Protein AF-A0AA38GMP1-F1 (afdb_monomer_lite)

Organism: Taxus chinensis (NCBI:txid29808)

Secondary structure (DSSP, 8-state):
--HHHHHHHHHHHHHHHHHHHHHHHHHHHHHS-SHHHHHHHHHHHHHHHHHHHHHHHHH-----HHHHHHHHHHHHHHHIIIIIGGGS-HHHHHHHHHHHHHHHHHHHHHHHS-------------------------------------SS--PPPTTHHHHHHHHHHHHHHHHHHHHHHHHHHHHHHHHTT-TT-TTS-HHHHHHHHHHHHHHHHHHHHHHHHHHHHHHHHHTT--HHHHHTGGG-GGGS-------

Foldseek 3Di:
DDLLVVLLVLLLVLLVVLLVVLLVLLLVPVVDPPVSVVVSVVVSVVSSVCSQVVCCVPVVHHHDPLSSLLSLLVLLVVLCVPPLVVQDDPVLVVLLVVLSVLLNVLSVCVSPDDLDDPPPPPPPPDDDDDDDDDDDDDDPPVPDDDDDDDDDDDDDPPNVVNLVSVLVSLVSLLVNLVSSLVSLVSVVVVVVVVVPPPDPCSSSVSSSVSSNVVSVVCNVVSVVVSVVVVVCVVVVHDPVCVVVVVVPCVSDDPPPPDD

InterPro domains:
  IPR001594 Palmitoyltransferase, DHHC domain [PF01529] (159-245)

Radius of gyration: 25.17 Å; chains: 1; bounding box: 65×48×82 Å

pLDDT: mean 71.39, std 20.08, range [26.39, 95.56]

Structure (mmCIF, N/CA/C/O backbone):
data_AF-A0AA38GMP1-F1
#
_entry.id   AF-A0AA38GMP1-F1
#
loop_
_atom_site.group_PDB
_atom_site.id
_atom_site.type_symbol
_atom_site.label_atom_id
_atom_site.label_alt_id
_atom_site.label_comp_id
_atom_site.label_asym_id
_atom_site.label_entity_id
_atom_site.label_seq_id
_atom_site.pdbx_PDB_ins_code
_atom_site.Cartn_x
_atom_site.Cartn_y
_atom_site.Cartn_z
_atom_site.occupancy
_atom_site.B_iso_or_equiv
_atom_site.auth_seq_id
_atom_site.auth_comp_id
_atom_site.auth_asym_id
_atom_site.auth_atom_id
_atom_site.pdbx_PDB_model_num
ATOM 1 N N . MET A 1 1 ? -26.199 14.436 -3.143 1.00 56.06 1 MET A N 1
ATOM 2 C CA . MET A 1 1 ? -25.128 13.439 -2.897 1.00 56.06 1 MET A CA 1
ATOM 3 C C . MET A 1 1 ? -25.022 13.208 -1.393 1.00 56.06 1 MET A C 1
ATOM 5 O O . MET A 1 1 ? -25.033 14.194 -0.665 1.00 56.06 1 MET A O 1
ATOM 9 N N . SER A 1 2 ? -25.005 11.963 -0.897 1.00 79.38 2 SER A N 1
ATOM 10 C CA . SER A 1 2 ? -24.927 11.728 0.559 1.00 79.38 2 SER A CA 1
ATOM 11 C C . SER A 1 2 ? -23.558 12.160 1.107 1.00 79.38 2 SER A C 1
ATOM 13 O O . SER A 1 2 ? -22.550 12.075 0.401 1.00 79.38 2 SER A O 1
ATOM 15 N N . LYS A 1 3 ? -23.497 12.606 2.371 1.00 74.75 3 LYS A N 1
ATOM 16 C CA . LYS A 1 3 ? -22.232 13.002 3.023 1.00 74.75 3 LYS A CA 1
ATOM 17 C C . LYS A 1 3 ? -21.183 11.874 2.995 1.00 74.75 3 LYS A C 1
ATOM 19 O O . LYS A 1 3 ? -19.995 12.158 2.868 1.00 74.75 3 LYS A O 1
ATOM 24 N N . LYS A 1 4 ? -21.623 10.604 3.023 1.00 74.94 4 LYS A N 1
ATOM 25 C CA . LYS A 1 4 ? -20.762 9.413 2.901 1.00 74.94 4 LYS A CA 1
ATOM 26 C C .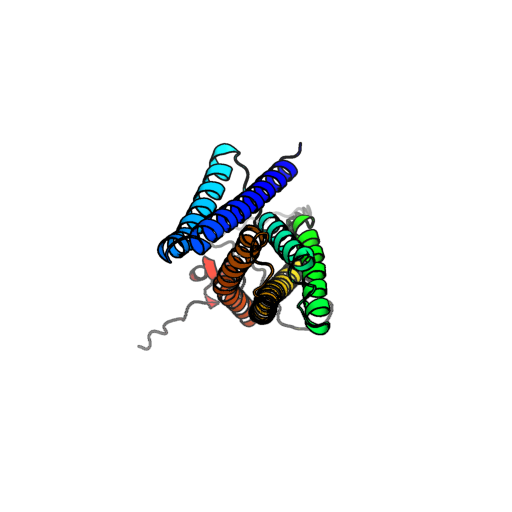 LYS A 1 4 ? -20.084 9.339 1.527 1.00 74.94 4 LYS A C 1
ATOM 28 O O . LYS A 1 4 ? -18.867 9.207 1.465 1.00 74.94 4 LYS A O 1
ATOM 33 N N . TRP A 1 5 ? -20.837 9.512 0.437 1.00 78.56 5 TRP A N 1
ATOM 34 C CA . TRP A 1 5 ? -20.277 9.528 -0.924 1.00 78.56 5 TRP A CA 1
ATOM 35 C C . TRP A 1 5 ? -19.277 10.667 -1.127 1.00 78.56 5 TRP A C 1
ATOM 37 O O . TRP A 1 5 ? -18.226 10.467 -1.726 1.00 78.56 5 TRP A O 1
ATOM 47 N N . MET A 1 6 ? -19.561 11.844 -0.566 1.00 79.00 6 MET A N 1
ATOM 48 C CA . MET A 1 6 ? -18.643 12.982 -0.637 1.00 79.00 6 MET A CA 1
ATOM 49 C C . MET A 1 6 ? -17.323 12.718 0.093 1.00 79.00 6 MET A C 1
ATOM 51 O O . MET A 1 6 ? -16.268 13.033 -0.451 1.00 79.00 6 MET A O 1
ATOM 55 N N . SER A 1 7 ? -17.368 12.082 1.270 1.00 78.38 7 SER A N 1
ATOM 56 C CA . SER A 1 7 ? -16.161 11.652 1.993 1.00 78.38 7 SER A CA 1
ATOM 57 C C . SER A 1 7 ? -15.324 10.664 1.178 1.00 78.38 7 SER A C 1
ATOM 59 O O . SER A 1 7 ? -14.111 10.840 1.043 1.00 78.38 7 SER A O 1
ATOM 61 N N . ILE A 1 8 ? -15.973 9.648 0.598 1.00 81.75 8 ILE A N 1
ATOM 62 C CA . ILE A 1 8 ? -15.300 8.602 -0.181 1.00 81.75 8 ILE A CA 1
ATOM 63 C C . ILE A 1 8 ? -14.612 9.211 -1.404 1.00 81.75 8 ILE A C 1
ATOM 65 O O . ILE A 1 8 ? -13.416 9.000 -1.585 1.00 81.75 8 ILE A O 1
ATOM 69 N N . CYS A 1 9 ? -15.324 10.014 -2.200 1.00 84.00 9 CYS A N 1
ATOM 70 C CA . CYS A 1 9 ? -14.755 10.642 -3.393 1.00 84.00 9 CYS A CA 1
ATOM 71 C C . CYS A 1 9 ? -13.600 11.588 -3.051 1.00 84.00 9 CYS A C 1
ATOM 73 O O . CYS A 1 9 ? -12.563 11.550 -3.709 1.00 84.00 9 CYS A O 1
ATOM 75 N N . LEU A 1 10 ? -13.751 12.407 -2.005 1.00 82.50 10 LEU A N 1
ATOM 76 C CA . LEU A 1 10 ? -12.701 13.331 -1.575 1.00 82.50 10 LEU A CA 1
ATOM 77 C C . LEU A 1 10 ? -11.449 12.577 -1.115 1.00 82.50 10 LEU A C 1
ATOM 79 O O . LEU A 1 10 ? -10.333 12.945 -1.477 1.00 82.50 10 LEU A O 1
ATOM 83 N N . THR A 1 11 ? -11.638 11.494 -0.359 1.00 82.31 11 THR A N 1
ATOM 84 C CA . THR A 1 11 ? -10.527 10.670 0.124 1.00 82.31 11 THR A CA 1
ATOM 85 C C . THR A 1 11 ? -9.845 9.932 -1.031 1.00 82.31 11 THR A C 1
ATOM 87 O O . THR A 1 11 ? -8.619 9.919 -1.106 1.00 82.31 11 THR A O 1
ATOM 90 N N . ALA A 1 12 ? -10.607 9.392 -1.982 1.00 85.69 12 ALA A N 1
ATOM 91 C CA . ALA A 1 12 ? -10.053 8.747 -3.170 1.00 85.69 12 ALA A CA 1
ATOM 92 C C . ALA A 1 12 ? -9.242 9.723 -4.037 1.00 85.69 12 ALA A C 1
ATOM 94 O O . ALA A 1 12 ? -8.127 9.406 -4.448 1.00 85.69 12 ALA A O 1
ATOM 95 N N . LEU A 1 13 ? -9.760 10.937 -4.248 1.00 86.19 13 LEU A N 1
ATOM 96 C CA . LEU A 1 13 ? -9.045 11.985 -4.974 1.00 86.19 13 LEU A CA 1
ATOM 97 C C . LEU A 1 13 ? -7.757 12.394 -4.249 1.00 86.19 13 LEU A C 1
ATOM 99 O O . LEU A 1 13 ? -6.733 12.582 -4.898 1.00 86.19 13 LEU A O 1
ATOM 103 N N . SER A 1 14 ? -7.782 12.486 -2.915 1.00 81.94 14 SER A N 1
ATOM 104 C CA . SER A 1 14 ? -6.572 12.769 -2.133 1.00 81.94 14 SER A CA 1
ATOM 105 C C . SER A 1 14 ? -5.524 11.659 -2.238 1.00 81.94 14 SER A C 1
ATOM 107 O O . SER A 1 14 ? -4.343 11.963 -2.369 1.00 81.94 14 SER A O 1
ATOM 109 N N . ALA A 1 15 ? -5.943 10.388 -2.257 1.00 84.81 15 ALA A N 1
ATOM 110 C CA . ALA A 1 15 ? -5.036 9.259 -2.441 1.00 84.81 15 ALA A CA 1
ATOM 111 C C . ALA A 1 15 ? -4.372 9.308 -3.823 1.00 84.81 15 ALA A C 1
ATOM 113 O O . ALA A 1 15 ? -3.153 9.208 -3.926 1.00 84.81 15 ALA A O 1
ATOM 114 N N . LEU A 1 16 ? -5.154 9.552 -4.879 1.00 86.94 16 LEU A N 1
ATOM 115 C CA . LEU A 1 16 ? -4.623 9.727 -6.232 1.00 86.94 16 LEU A CA 1
ATOM 116 C C . LEU A 1 16 ? -3.640 10.899 -6.304 1.00 86.94 16 LEU A C 1
ATOM 118 O O . LEU A 1 16 ? -2.531 10.733 -6.803 1.00 86.94 16 LEU A O 1
ATOM 122 N N . ALA A 1 17 ? -4.018 12.064 -5.773 1.00 82.56 17 ALA A N 1
ATOM 123 C CA . ALA A 1 17 ? -3.159 13.245 -5.762 1.00 82.56 17 ALA A CA 1
ATOM 124 C C . ALA A 1 17 ? -1.834 12.990 -5.025 1.00 82.56 17 ALA A C 1
ATOM 126 O O . ALA A 1 17 ? -0.783 13.442 -5.483 1.00 82.56 17 ALA A O 1
ATOM 127 N N . MET A 1 18 ? -1.870 12.229 -3.926 1.00 83.62 18 MET A N 1
ATOM 128 C CA . MET A 1 18 ? -0.671 11.816 -3.202 1.00 83.62 18 MET A CA 1
ATOM 129 C C . MET A 1 18 ? 0.237 10.963 -4.090 1.00 83.62 18 MET A C 1
ATOM 131 O O . MET A 1 18 ? 1.376 11.355 -4.310 1.00 83.62 18 MET A O 1
ATOM 135 N N . HIS A 1 19 ? -0.267 9.871 -4.672 1.00 85.19 19 HIS A N 1
ATOM 136 C CA . HIS A 1 19 ? 0.529 9.000 -5.552 1.00 85.19 19 HIS A CA 1
ATOM 137 C C . HIS A 1 19 ? 1.100 9.746 -6.766 1.00 85.1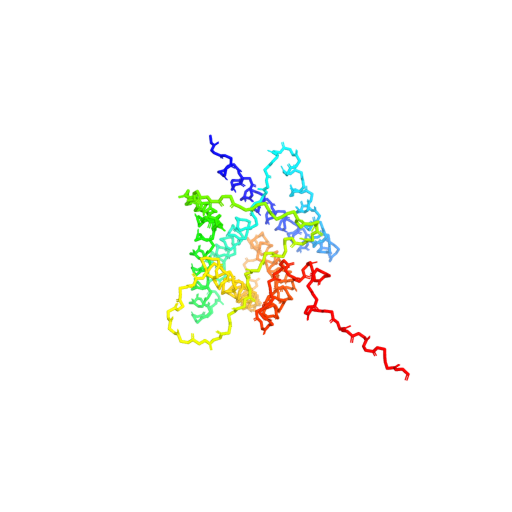9 19 HIS A C 1
ATOM 139 O O . HIS A 1 19 ? 2.260 9.547 -7.114 1.00 85.19 19 HIS A O 1
ATOM 145 N N . PHE A 1 20 ? 0.338 10.669 -7.361 1.00 84.19 20 PHE A N 1
ATOM 146 C CA . PHE A 1 20 ? 0.833 11.541 -8.434 1.00 84.19 20 PHE A CA 1
ATOM 147 C C . PHE A 1 20 ? 1.973 12.456 -7.976 1.00 84.19 20 PHE A C 1
ATOM 149 O O . PHE A 1 20 ? 2.958 12.617 -8.693 1.00 84.19 20 PHE A O 1
ATOM 156 N N . THR A 1 21 ? 1.846 13.058 -6.792 1.00 80.38 21 THR A N 1
ATOM 157 C CA . THR A 1 21 ? 2.877 13.941 -6.224 1.00 80.38 21 THR A CA 1
ATOM 158 C C . THR A 1 21 ? 4.157 13.158 -5.952 1.00 80.38 21 THR A C 1
ATOM 160 O O . THR A 1 21 ? 5.238 13.583 -6.342 1.00 80.38 21 THR A O 1
ATOM 163 N N . PHE A 1 22 ? 4.016 11.983 -5.347 1.00 79.75 22 PHE A N 1
ATOM 164 C CA . PHE A 1 22 ? 5.094 11.040 -5.071 1.00 79.75 22 PHE A CA 1
ATOM 165 C C . PHE A 1 22 ? 5.815 10.624 -6.365 1.00 79.75 22 PHE A C 1
ATOM 167 O O . PHE A 1 22 ? 7.017 10.844 -6.498 1.00 79.75 22 PHE A O 1
ATOM 174 N N . ALA A 1 23 ? 5.082 10.179 -7.391 1.00 82.31 23 ALA A N 1
ATOM 175 C CA . ALA A 1 23 ? 5.666 9.820 -8.684 1.00 82.31 23 ALA A CA 1
ATOM 176 C C . ALA A 1 23 ? 6.370 11.000 -9.382 1.00 82.31 23 ALA A C 1
ATOM 178 O O . ALA A 1 23 ? 7.426 10.822 -9.993 1.00 82.31 23 ALA A O 1
ATOM 179 N N . ALA A 1 24 ? 5.815 12.213 -9.287 1.00 79.62 24 ALA A N 1
ATOM 180 C CA . ALA A 1 24 ? 6.441 13.413 -9.838 1.00 79.62 24 ALA A CA 1
ATOM 181 C C . ALA A 1 24 ? 7.760 13.751 -9.124 1.00 79.62 24 ALA A C 1
ATOM 183 O O . ALA A 1 24 ? 8.744 14.082 -9.787 1.00 79.62 24 ALA A O 1
ATOM 184 N N . ILE A 1 25 ? 7.808 13.630 -7.794 1.00 75.62 25 ILE A N 1
ATOM 185 C CA . ILE A 1 25 ? 9.036 13.848 -7.020 1.00 75.62 25 ILE A CA 1
ATOM 186 C C . ILE A 1 25 ? 10.070 12.758 -7.326 1.00 75.62 25 ILE A C 1
ATOM 188 O O . ILE A 1 25 ? 11.226 13.088 -7.589 1.00 75.62 25 ILE A O 1
ATOM 192 N N . ALA A 1 26 ? 9.665 11.490 -7.404 1.00 77.31 26 ALA A N 1
ATOM 193 C CA . ALA A 1 26 ? 10.562 10.399 -7.781 1.00 77.31 26 ALA A CA 1
ATOM 194 C C . ALA A 1 26 ? 11.137 10.580 -9.193 1.00 77.31 26 ALA A C 1
ATOM 196 O O . ALA A 1 26 ? 12.302 10.275 -9.441 1.00 77.31 26 ALA A O 1
ATOM 197 N N . HIS A 1 27 ? 10.355 11.129 -10.127 1.00 77.19 27 HIS A N 1
ATOM 198 C CA . HIS A 1 27 ? 10.856 11.472 -11.456 1.00 77.19 27 HIS A CA 1
ATOM 199 C C . HIS A 1 27 ? 11.931 12.566 -11.382 1.00 77.19 27 HIS A C 1
ATOM 201 O O . HIS A 1 27 ? 12.978 12.451 -12.022 1.00 77.19 27 HIS A O 1
ATOM 207 N N . LEU A 1 28 ? 11.708 13.603 -10.564 1.00 72.75 28 LEU A N 1
ATOM 208 C CA . LEU A 1 28 ? 12.710 14.641 -10.310 1.00 72.75 28 LEU A CA 1
ATOM 209 C C . LEU A 1 28 ? 13.972 14.060 -9.660 1.00 72.75 28 LEU A C 1
ATOM 211 O O . LEU A 1 28 ? 15.063 14.490 -10.030 1.00 72.75 28 LEU A O 1
ATOM 215 N N . TRP A 1 29 ? 13.840 13.072 -8.769 1.00 73.88 29 TRP A N 1
ATOM 216 C CA . TRP A 1 29 ? 14.962 12.340 -8.174 1.00 73.88 29 TRP A CA 1
ATOM 217 C C . TRP A 1 29 ? 15.744 11.520 -9.197 1.00 73.88 29 TRP A C 1
ATOM 219 O O . TRP A 1 29 ? 16.951 11.660 -9.262 1.00 73.88 29 TRP A O 1
ATOM 229 N N . ILE A 1 30 ? 15.101 10.724 -10.055 1.00 69.62 30 ILE A N 1
ATOM 230 C CA . ILE A 1 30 ? 15.825 9.946 -11.082 1.00 69.62 30 ILE A CA 1
ATOM 231 C C . ILE A 1 30 ? 16.661 10.868 -11.986 1.00 69.62 30 ILE A C 1
ATOM 233 O O . ILE A 1 30 ? 17.733 10.487 -12.450 1.00 69.62 30 ILE A O 1
ATOM 237 N N . SER A 1 31 ? 16.182 12.093 -12.212 1.00 68.38 31 SER A N 1
ATOM 238 C CA . SER A 1 31 ? 16.895 13.102 -12.997 1.00 68.38 31 SER A CA 1
ATOM 239 C C . SER A 1 31 ? 17.926 13.942 -12.221 1.00 68.38 31 SER A C 1
ATOM 241 O O . SER A 1 31 ? 18.746 14.590 -12.864 1.00 68.38 31 SER A O 1
ATOM 243 N N . ASN A 1 32 ? 17.910 13.966 -10.880 1.00 61.91 32 ASN A N 1
ATOM 244 C CA . ASN A 1 32 ? 18.723 14.876 -10.054 1.00 61.91 32 ASN A CA 1
ATOM 245 C C . ASN A 1 32 ? 19.320 14.178 -8.808 1.00 61.91 32 ASN A C 1
ATOM 247 O O . ASN A 1 32 ? 19.142 12.996 -8.576 1.00 61.91 32 ASN A O 1
ATOM 251 N N . SER A 1 33 ? 20.109 14.891 -8.000 1.00 68.06 33 SER A N 1
ATOM 252 C CA . SER A 1 33 ? 20.805 14.341 -6.815 1.00 68.06 33 SER A CA 1
ATOM 253 C C . SER A 1 33 ? 19.871 13.681 -5.766 1.00 68.06 33 SER A C 1
ATOM 255 O O . SER A 1 33 ? 18.656 13.791 -5.839 1.00 68.06 33 SER A O 1
ATOM 257 N N . ILE A 1 34 ? 20.423 13.032 -4.731 1.00 65.81 34 ILE A N 1
ATOM 258 C CA . ILE A 1 34 ? 19.700 12.329 -3.641 1.00 65.81 34 ILE A CA 1
ATOM 259 C C . ILE A 1 34 ? 18.803 13.248 -2.785 1.00 65.81 34 ILE A C 1
ATOM 261 O O . ILE A 1 34 ? 17.825 12.789 -2.200 1.00 65.81 34 ILE A O 1
ATOM 265 N N . PHE A 1 35 ? 19.101 14.547 -2.716 1.00 67.44 35 PHE A N 1
ATOM 266 C CA . PHE A 1 35 ? 18.375 15.519 -1.883 1.00 67.44 35 PHE A CA 1
ATOM 267 C C . PHE A 1 35 ? 16.835 15.528 -2.085 1.00 67.44 35 PHE A C 1
ATOM 269 O O . PHE A 1 35 ? 16.112 15.458 -1.088 1.00 67.44 35 PHE A O 1
ATOM 276 N N . PRO A 1 36 ? 16.291 15.535 -3.319 1.00 66.56 36 PRO A N 1
ATOM 277 C CA . PRO A 1 36 ? 14.854 15.396 -3.571 1.00 66.56 36 PRO A CA 1
ATOM 278 C C . PRO A 1 36 ? 14.203 14.104 -3.050 1.00 66.56 36 PRO A C 1
ATOM 280 O O . PRO A 1 36 ? 13.012 14.148 -2.770 1.00 66.56 36 PRO A O 1
ATOM 283 N N . ALA A 1 37 ? 14.928 12.998 -2.835 1.00 62.88 37 ALA A N 1
ATOM 284 C CA . ALA A 1 37 ? 14.342 11.791 -2.233 1.00 62.88 37 ALA A CA 1
ATOM 285 C C . ALA A 1 37 ? 14.011 11.987 -0.741 1.00 62.88 37 ALA A C 1
ATOM 287 O O . ALA A 1 37 ? 12.974 11.535 -0.260 1.00 62.88 37 ALA A O 1
ATOM 288 N N . LEU A 1 38 ? 14.847 12.725 -0.000 1.00 68.38 38 LEU A N 1
ATOM 289 C CA . LEU A 1 38 ? 14.519 13.118 1.377 1.00 68.38 38 LEU A CA 1
ATOM 290 C C . LEU A 1 38 ? 13.341 14.103 1.401 1.00 68.38 38 LEU A C 1
ATOM 292 O O . LEU A 1 38 ? 12.491 14.033 2.289 1.00 68.38 38 LEU A O 1
ATOM 296 N N . LEU A 1 39 ? 13.259 14.979 0.394 1.00 67.25 39 LEU A N 1
ATOM 297 C CA . LEU A 1 39 ? 12.120 15.876 0.204 1.00 67.25 39 LEU A CA 1
ATOM 298 C C . LEU A 1 39 ? 10.830 15.111 -0.149 1.00 67.25 39 LEU A C 1
ATOM 300 O O . LEU A 1 39 ? 9.760 15.540 0.267 1.00 67.25 39 LEU A O 1
ATOM 304 N N . GLU A 1 40 ? 10.911 13.985 -0.865 1.00 66.88 40 GLU A N 1
ATOM 305 C CA . GLU A 1 40 ? 9.772 13.106 -1.176 1.00 66.88 40 GLU A CA 1
ATOM 306 C C . GLU A 1 40 ? 9.152 12.531 0.093 1.00 66.88 40 GLU A C 1
ATOM 308 O O . GLU A 1 40 ? 7.949 12.658 0.318 1.00 66.88 40 GLU A O 1
ATOM 313 N N . ILE A 1 41 ? 9.991 11.958 0.958 1.00 67.12 41 ILE A N 1
ATOM 314 C CA . ILE A 1 41 ? 9.556 11.309 2.198 1.00 67.12 41 ILE A CA 1
ATOM 315 C C . ILE A 1 41 ? 8.946 12.343 3.147 1.00 67.12 41 ILE A C 1
ATOM 317 O O . ILE A 1 41 ? 7.833 12.169 3.647 1.00 67.12 41 ILE A O 1
ATOM 321 N N . VAL A 1 42 ? 9.659 13.449 3.373 1.00 74.50 42 VAL A N 1
ATOM 322 C CA . VAL A 1 42 ? 9.231 14.497 4.306 1.00 74.50 42 VAL A CA 1
ATOM 323 C C . VAL A 1 42 ? 8.047 15.275 3.732 1.00 74.50 42 VAL A C 1
ATOM 325 O O . VAL A 1 42 ? 7.011 15.412 4.383 1.00 74.50 42 VAL A O 1
ATOM 328 N N . GLY A 1 43 ? 8.164 15.752 2.495 1.00 68.88 43 GLY A N 1
ATOM 329 C CA . GLY A 1 43 ? 7.136 16.536 1.815 1.00 68.88 43 GLY A CA 1
ATOM 330 C C . GLY A 1 43 ? 5.852 15.746 1.600 1.00 68.88 43 GLY A C 1
ATOM 331 O O . GLY A 1 43 ? 4.773 16.263 1.877 1.00 68.88 43 GLY A O 1
ATOM 332 N N . GLY A 1 44 ? 5.947 14.479 1.202 1.00 69.62 44 GLY A N 1
ATOM 333 C CA . GLY A 1 44 ? 4.795 13.602 1.033 1.00 69.62 44 GLY A CA 1
ATOM 334 C C . GLY A 1 44 ? 4.008 13.382 2.326 1.00 69.62 44 GLY A C 1
ATOM 335 O O . GLY A 1 44 ? 2.777 13.462 2.325 1.00 69.62 44 GLY A O 1
ATOM 336 N N . PHE A 1 45 ? 4.707 13.191 3.447 1.00 69.69 45 PHE A N 1
ATOM 337 C CA . PHE A 1 45 ? 4.088 13.069 4.768 1.00 69.69 45 PHE A CA 1
ATOM 338 C C . PHE A 1 45 ? 3.405 14.372 5.213 1.00 69.69 45 PHE A C 1
ATOM 340 O O . PHE A 1 45 ? 2.258 14.354 5.665 1.00 69.69 45 PHE A O 1
ATOM 347 N N . PHE A 1 46 ? 4.062 15.523 5.029 1.00 71.81 46 PHE A N 1
ATOM 348 C CA . PHE A 1 46 ? 3.470 16.823 5.359 1.00 71.81 46 PHE A CA 1
ATOM 349 C C . PHE A 1 46 ? 2.271 17.164 4.472 1.00 71.81 46 PHE A C 1
ATOM 351 O O . PHE A 1 46 ? 1.260 17.637 4.990 1.00 71.81 46 PHE A O 1
ATOM 358 N N . VAL A 1 47 ? 2.336 16.889 3.166 1.00 70.94 47 VAL A N 1
ATOM 359 C CA . VAL A 1 47 ? 1.202 17.068 2.244 1.00 70.94 47 VAL A CA 1
ATOM 360 C C . VAL A 1 47 ? 0.018 16.225 2.703 1.00 70.94 47 VAL A C 1
ATOM 362 O O . VAL A 1 47 ? -1.089 16.749 2.797 1.00 70.94 47 VAL A O 1
ATOM 365 N N . TRP A 1 48 ? 0.244 14.966 3.082 1.00 70.38 48 TRP A N 1
ATOM 366 C CA . TRP A 1 48 ? -0.809 14.094 3.602 1.00 70.38 48 TRP A CA 1
ATOM 367 C C . TRP A 1 48 ? -1.448 14.640 4.891 1.00 70.38 48 TRP A C 1
ATOM 369 O O . TRP A 1 48 ? -2.675 14.750 4.972 1.00 70.38 48 TRP A O 1
ATOM 379 N N . LEU A 1 49 ? -0.640 15.065 5.870 1.00 70.19 49 LEU A N 1
ATOM 380 C CA . LEU A 1 49 ? -1.136 15.647 7.124 1.00 70.19 49 LEU A CA 1
ATOM 381 C C . LEU A 1 49 ? -1.918 16.945 6.896 1.00 70.19 49 LEU A C 1
ATOM 383 O O . LEU A 1 49 ? -3.016 17.120 7.435 1.00 70.19 49 LEU A O 1
ATOM 387 N N . ILE A 1 50 ? -1.368 17.853 6.087 1.00 74.62 50 ILE A N 1
ATOM 388 C CA . ILE A 1 50 ? -1.988 19.145 5.778 1.00 74.62 50 ILE A CA 1
ATOM 389 C C . ILE A 1 50 ? -3.293 18.915 5.025 1.00 74.62 50 ILE A C 1
ATOM 391 O O . ILE A 1 50 ? -4.305 19.521 5.368 1.00 74.62 50 ILE A O 1
ATOM 395 N N . GLN A 1 51 ? -3.308 18.012 4.047 1.00 68.69 51 GLN A N 1
ATOM 396 C CA . GLN A 1 51 ? -4.493 17.727 3.249 1.00 68.69 51 GLN A CA 1
ATOM 397 C C . GLN A 1 51 ? -5.597 17.076 4.084 1.00 68.69 51 GLN A C 1
ATOM 399 O O . GLN A 1 51 ? -6.743 17.520 4.009 1.00 68.69 51 GLN A O 1
ATOM 404 N N . GLY A 1 52 ? -5.270 16.121 4.960 1.00 67.38 52 GLY A N 1
ATOM 405 C CA . GLY A 1 52 ? -6.238 15.524 5.886 1.00 67.38 52 GLY A CA 1
ATOM 406 C C . GLY A 1 52 ? -6.853 16.554 6.841 1.00 67.38 52 GLY A C 1
ATOM 407 O O . GLY A 1 52 ? -8.076 16.624 7.002 1.00 67.38 52 GLY A O 1
ATOM 408 N N . GLN A 1 53 ? -6.026 17.427 7.424 1.00 71.56 53 GLN A N 1
ATOM 409 C CA . GLN A 1 53 ? -6.500 18.489 8.317 1.00 71.56 53 GLN A CA 1
ATOM 410 C C . GLN A 1 53 ? -7.300 19.570 7.580 1.00 71.56 53 GLN A C 1
ATOM 412 O O . GLN A 1 53 ? -8.307 20.059 8.097 1.00 71.56 53 GLN A O 1
ATOM 417 N N . TRP A 1 54 ? -6.883 19.942 6.372 1.00 70.19 54 TRP A N 1
ATOM 418 C CA . TRP A 1 54 ? -7.542 20.965 5.565 1.00 70.19 54 TRP A CA 1
ATOM 419 C C . TRP A 1 54 ? -8.893 20.485 5.031 1.00 70.19 54 TRP A C 1
ATOM 421 O O . TRP A 1 54 ? -9.882 21.215 5.135 1.00 70.19 54 TRP A O 1
ATOM 431 N N . CYS A 1 55 ? -8.974 19.236 4.562 1.00 66.62 55 CYS A N 1
ATOM 432 C CA . CYS A 1 55 ? -10.232 18.595 4.179 1.00 66.62 55 CYS A CA 1
ATOM 433 C C . CYS A 1 55 ? -11.210 18.546 5.358 1.00 66.62 55 CYS A C 1
ATOM 435 O O . CYS A 1 55 ? -12.368 18.948 5.197 1.00 66.62 55 CYS A O 1
ATOM 437 N N . LYS A 1 56 ? -10.737 18.168 6.555 1.00 69.44 56 LYS A N 1
ATOM 438 C CA . LYS A 1 56 ? -11.549 18.169 7.781 1.00 69.44 56 LYS A CA 1
ATOM 439 C C . LYS A 1 56 ? -12.064 19.569 8.129 1.00 69.44 56 LYS A C 1
ATOM 441 O O . LYS A 1 56 ? -13.252 19.724 8.398 1.00 69.44 56 LYS A O 1
ATOM 446 N N . ARG A 1 57 ? -11.205 20.597 8.084 1.00 73.62 57 ARG A N 1
ATOM 447 C CA . ARG A 1 57 ? -11.577 21.988 8.416 1.00 73.62 57 ARG A CA 1
ATOM 448 C C . ARG A 1 57 ? -12.557 22.607 7.420 1.00 73.62 57 ARG A C 1
ATOM 450 O O . ARG A 1 57 ? -13.458 23.319 7.843 1.00 73.62 57 ARG A O 1
ATOM 457 N N . ARG A 1 58 ? -12.392 22.363 6.115 1.00 65.38 58 ARG A N 1
ATOM 458 C CA . ARG A 1 58 ? -13.229 23.000 5.082 1.00 65.38 58 ARG A CA 1
ATOM 459 C C . ARG A 1 58 ? -14.571 22.326 4.858 1.00 65.38 58 ARG A C 1
ATOM 461 O O . ARG A 1 58 ? -15.542 23.011 4.565 1.00 65.38 58 ARG A O 1
ATOM 468 N N . THR A 1 59 ? -14.623 21.000 4.940 1.00 63.44 59 THR A N 1
ATOM 469 C CA . THR A 1 59 ? -15.843 20.253 4.595 1.00 63.44 59 THR A CA 1
ATOM 470 C C . THR A 1 59 ? -16.599 19.751 5.819 1.00 63.44 59 THR A C 1
ATOM 472 O O . THR A 1 59 ? -17.745 19.327 5.691 1.00 63.44 59 THR A O 1
ATOM 475 N N . GLY A 1 60 ? -15.976 19.778 7.004 1.00 63.66 60 GLY A N 1
ATOM 476 C CA . GLY A 1 60 ? -16.522 19.163 8.216 1.00 63.66 60 GLY A CA 1
ATOM 477 C C . GLY A 1 60 ? -16.621 17.636 8.128 1.00 63.66 60 GLY A C 1
ATOM 478 O O . GLY A 1 60 ? -17.247 17.012 8.981 1.00 63.66 60 GLY A O 1
ATOM 479 N N . ILE A 1 61 ? -16.038 17.025 7.092 1.00 65.50 61 ILE A N 1
ATOM 480 C CA . ILE A 1 61 ? -16.115 15.592 6.819 1.00 65.50 61 ILE A CA 1
ATOM 481 C C . ILE A 1 61 ? -14.780 14.953 7.182 1.00 65.50 61 ILE A C 1
ATOM 483 O O . ILE A 1 61 ? -13.724 15.370 6.708 1.00 65.50 61 ILE A O 1
ATOM 487 N N . SER A 1 62 ? -14.835 13.921 8.024 1.00 63.34 62 SER A N 1
ATOM 488 C CA . SER A 1 62 ? -13.676 13.074 8.288 1.00 63.34 62 SER A CA 1
ATOM 489 C C . SER A 1 62 ? -13.346 12.259 7.040 1.00 63.34 62 SER A C 1
ATOM 491 O O . SER A 1 62 ? -14.227 11.615 6.463 1.00 63.34 62 SER A O 1
ATOM 493 N N . THR A 1 63 ? -12.081 12.284 6.629 1.00 67.00 63 THR A N 1
ATOM 494 C CA . THR A 1 63 ? -11.535 11.386 5.608 1.00 67.00 63 THR A CA 1
ATOM 495 C C . THR A 1 63 ? -11.557 9.946 6.115 1.00 67.00 63 THR A C 1
ATOM 497 O O . THR A 1 63 ? -11.335 9.694 7.301 1.00 67.00 63 THR A O 1
ATOM 500 N N . SER A 1 64 ? -11.841 9.003 5.220 1.00 72.75 64 SER A N 1
ATOM 501 C CA . SER A 1 64 ? -11.957 7.577 5.541 1.00 72.75 64 SER A CA 1
ATOM 502 C C . SER A 1 64 ? -10.625 6.867 5.295 1.00 72.75 64 SER A C 1
ATOM 504 O O . SER A 1 64 ? -10.249 6.641 4.145 1.00 72.75 64 SER A O 1
ATOM 506 N N . ALA A 1 65 ? -9.910 6.488 6.359 1.00 74.31 65 ALA A N 1
ATOM 507 C CA . ALA A 1 65 ? -8.659 5.734 6.228 1.00 74.31 65 ALA A CA 1
ATOM 508 C C . ALA A 1 65 ? -8.808 4.454 5.365 1.00 74.31 65 ALA A C 1
ATOM 510 O O . ALA A 1 65 ? -8.003 4.281 4.449 1.00 74.31 65 ALA A O 1
ATOM 511 N N . PRO A 1 66 ? -9.868 3.628 5.514 1.00 76.75 66 PRO A N 1
ATOM 512 C CA . PRO A 1 66 ? -10.089 2.466 4.645 1.00 76.75 66 PRO A CA 1
ATOM 513 C C . PRO A 1 66 ? -10.203 2.808 3.154 1.00 76.75 66 PRO A C 1
ATOM 515 O O . PRO A 1 66 ? -9.722 2.057 2.311 1.00 76.75 66 PRO A O 1
ATOM 518 N N . THR A 1 67 ? -10.797 3.957 2.805 1.00 81.50 67 THR A N 1
ATOM 519 C CA . THR A 1 67 ? -10.920 4.392 1.403 1.00 81.50 67 THR A CA 1
ATOM 520 C C . THR A 1 67 ? -9.557 4.734 0.808 1.00 81.50 67 THR A C 1
ATOM 522 O O . THR A 1 67 ? -9.268 4.370 -0.330 1.00 81.50 67 THR A O 1
ATOM 525 N N . PHE A 1 68 ? -8.719 5.437 1.571 1.00 83.31 68 PHE A N 1
ATOM 526 C CA . PHE A 1 68 ? -7.369 5.803 1.144 1.00 83.31 68 PHE A CA 1
ATOM 527 C C . PHE A 1 68 ? -6.517 4.556 0.870 1.00 83.31 68 PHE A C 1
ATOM 529 O O . PHE A 1 68 ? -5.855 4.447 -0.166 1.00 83.31 68 PHE A O 1
ATOM 536 N N . VAL A 1 69 ? -6.589 3.591 1.788 1.00 86.88 69 VAL A N 1
ATOM 537 C CA . VAL A 1 69 ? -5.884 2.311 1.695 1.00 86.88 69 VAL A CA 1
ATOM 538 C C . VAL A 1 69 ? -6.385 1.501 0.496 1.00 86.88 69 VAL A C 1
ATOM 540 O O . VAL A 1 69 ? -5.580 1.013 -0.293 1.00 86.88 69 VAL A O 1
ATOM 543 N N . PHE A 1 70 ? -7.704 1.441 0.286 1.00 88.44 70 PHE A N 1
ATOM 544 C CA . PHE A 1 70 ? -8.305 0.767 -0.867 1.00 88.44 70 PHE A CA 1
ATOM 545 C C . PHE A 1 70 ? -7.787 1.322 -2.197 1.00 88.44 70 PHE A C 1
ATOM 547 O O . PHE A 1 70 ? -7.323 0.561 -3.040 1.00 88.44 70 PHE A O 1
ATOM 554 N N . VAL A 1 71 ? -7.793 2.646 -2.378 1.00 89.06 71 VAL A N 1
ATOM 555 C CA . VAL A 1 71 ? -7.285 3.270 -3.613 1.00 89.06 71 VAL A CA 1
ATOM 556 C C . VAL A 1 71 ? -5.794 2.995 -3.810 1.00 89.06 71 VAL A C 1
ATOM 558 O O . VAL A 1 71 ? -5.373 2.711 -4.928 1.00 89.06 71 VAL A O 1
ATOM 561 N N . SER A 1 72 ? -5.007 3.012 -2.733 1.00 89.81 72 SER A N 1
ATOM 562 C CA . SER A 1 72 ? -3.572 2.714 -2.801 1.00 89.81 72 SER A CA 1
ATOM 563 C C . SER A 1 72 ? -3.297 1.285 -3.281 1.00 89.81 72 SER A C 1
ATOM 565 O O . SER A 1 72 ? -2.440 1.090 -4.139 1.00 89.81 72 SER A O 1
ATOM 567 N N . ILE A 1 73 ? -4.071 0.296 -2.818 1.00 92.25 73 ILE A N 1
ATOM 568 C CA . ILE A 1 73 ? -3.954 -1.097 -3.287 1.00 92.25 73 ILE A CA 1
ATOM 569 C C . ILE A 1 73 ? -4.278 -1.211 -4.770 1.00 92.25 73 ILE A C 1
ATOM 571 O O . ILE A 1 73 ? -3.560 -1.888 -5.498 1.00 92.25 73 ILE A O 1
ATOM 575 N N . TRP A 1 74 ? -5.331 -0.541 -5.238 1.00 93.00 74 TRP A N 1
ATOM 576 C CA . TRP A 1 74 ? -5.691 -0.569 -6.656 1.00 93.00 74 TRP A CA 1
ATOM 577 C C . TRP A 1 74 ? -4.621 0.062 -7.545 1.00 93.00 74 TRP A C 1
ATOM 579 O O . TRP A 1 74 ? -4.359 -0.453 -8.629 1.00 93.00 74 TRP A O 1
ATOM 589 N N . ILE A 1 75 ? -3.970 1.133 -7.085 1.00 91.50 75 ILE A N 1
ATOM 590 C CA . ILE A 1 75 ? -2.842 1.743 -7.799 1.00 91.50 75 ILE A CA 1
ATOM 591 C C . ILE A 1 75 ? -1.664 0.763 -7.868 1.00 91.50 75 ILE A C 1
ATOM 593 O O . ILE A 1 75 ? -1.142 0.532 -8.956 1.00 91.50 75 ILE A O 1
ATOM 597 N N . LEU A 1 76 ? -1.288 0.132 -6.749 1.00 92.88 76 LEU A N 1
ATOM 598 C CA . LEU A 1 76 ? -0.225 -0.882 -6.719 1.00 92.88 76 LEU A CA 1
ATOM 599 C C . LEU A 1 76 ? -0.543 -2.075 -7.626 1.00 92.88 76 LEU A C 1
ATOM 601 O O . LEU A 1 76 ? 0.307 -2.523 -8.393 1.00 92.88 76 LEU A O 1
ATOM 605 N N . TRP A 1 77 ? -1.782 -2.563 -7.582 1.00 95.56 77 TRP A N 1
ATOM 606 C CA . TRP A 1 77 ? -2.224 -3.687 -8.400 1.00 95.56 77 TRP A CA 1
ATOM 607 C C . TRP A 1 77 ? -2.239 -3.339 -9.894 1.00 95.56 77 TRP A C 1
ATOM 609 O O . TRP A 1 77 ? -1.793 -4.137 -10.717 1.00 95.56 77 TRP A O 1
ATOM 619 N N . ALA A 1 78 ? -2.663 -2.124 -10.257 1.00 93.31 78 ALA A N 1
ATOM 620 C CA . ALA A 1 78 ? -2.605 -1.639 -11.633 1.00 93.31 78 ALA A CA 1
ATOM 621 C C . ALA A 1 78 ? -1.159 -1.506 -12.134 1.00 93.31 78 ALA A C 1
ATOM 623 O O . ALA A 1 78 ? -0.849 -1.994 -13.221 1.00 93.31 78 ALA A O 1
ATOM 624 N N . LEU A 1 79 ? -0.260 -0.903 -11.344 1.00 91.75 79 LEU A N 1
ATOM 625 C CA . LEU A 1 79 ? 1.168 -0.809 -11.677 1.00 91.75 79 LEU A CA 1
ATOM 626 C C . LEU A 1 79 ? 1.786 -2.197 -11.859 1.00 91.75 79 LEU A C 1
ATOM 628 O O . LEU A 1 79 ? 2.524 -2.428 -12.817 1.00 91.75 79 LEU A O 1
ATOM 632 N N . TYR A 1 80 ? 1.424 -3.141 -10.992 1.00 93.62 80 TYR A N 1
ATOM 633 C CA . TYR A 1 80 ? 1.846 -4.527 -11.109 1.00 93.62 80 TYR A CA 1
ATOM 634 C C . TYR A 1 80 ? 1.399 -5.166 -12.430 1.00 93.62 80 TYR A C 1
ATOM 636 O O . TYR A 1 80 ? 2.244 -5.641 -13.189 1.00 93.62 80 TYR A O 1
ATOM 644 N N . ILE A 1 81 ? 0.094 -5.147 -12.731 1.00 92.56 81 ILE A N 1
ATOM 645 C CA . ILE A 1 81 ? -0.466 -5.777 -13.939 1.00 92.56 81 ILE A CA 1
ATOM 646 C C . ILE A 1 81 ? 0.137 -5.163 -15.204 1.00 92.56 81 ILE A C 1
ATOM 648 O O . ILE A 1 81 ? 0.467 -5.893 -16.139 1.00 92.56 81 ILE A O 1
ATOM 652 N N . LEU A 1 82 ? 0.257 -3.834 -15.243 1.00 89.38 82 LEU A N 1
ATOM 653 C CA . LEU A 1 82 ? 0.677 -3.107 -16.438 1.00 89.38 82 LEU A CA 1
ATOM 654 C C . LEU A 1 82 ? 2.183 -3.196 -16.692 1.00 89.38 82 LEU A C 1
ATOM 656 O O . LEU A 1 82 ? 2.587 -3.212 -17.854 1.00 89.38 82 LEU A O 1
ATOM 660 N N . LEU A 1 83 ? 3.008 -3.219 -15.639 1.00 87.50 83 LEU A N 1
ATOM 661 C CA . LEU A 1 83 ? 4.448 -2.982 -15.774 1.00 87.50 83 LEU A CA 1
ATOM 662 C C . LEU A 1 83 ? 5.326 -4.109 -15.222 1.00 87.50 83 LEU A C 1
ATOM 664 O O . LEU A 1 83 ? 6.348 -4.407 -15.833 1.00 87.50 83 LEU A O 1
ATOM 668 N N . LEU A 1 84 ? 4.958 -4.734 -14.099 1.00 89.06 84 LEU A N 1
ATOM 669 C CA . LEU A 1 84 ? 5.822 -5.721 -13.432 1.00 89.06 84 LEU A CA 1
ATOM 670 C C . LEU A 1 84 ? 5.511 -7.162 -13.835 1.00 89.06 84 LEU A C 1
ATOM 672 O O . LEU A 1 84 ? 6.412 -7.995 -13.866 1.00 89.06 84 LEU A O 1
ATOM 676 N N . ARG A 1 85 ? 4.249 -7.474 -14.146 1.00 89.69 85 ARG A N 1
ATOM 677 C CA . ARG A 1 85 ? 3.759 -8.850 -14.320 1.00 89.69 85 ARG A CA 1
ATOM 678 C C . ARG A 1 85 ? 4.580 -9.687 -15.302 1.00 89.69 85 ARG A C 1
ATOM 680 O O . ARG A 1 85 ? 4.739 -10.886 -15.103 1.00 89.69 85 ARG A O 1
ATOM 687 N N . ARG A 1 86 ? 5.103 -9.062 -16.359 1.00 86.00 86 ARG A N 1
ATOM 688 C CA . ARG A 1 86 ? 5.878 -9.743 -17.404 1.00 86.00 86 ARG A CA 1
ATOM 689 C C . ARG A 1 86 ? 7.191 -10.346 -16.889 1.00 86.00 86 ARG A C 1
ATOM 691 O O . ARG A 1 86 ? 7.632 -11.352 -17.434 1.00 86.00 86 ARG A O 1
ATOM 698 N N . ASP A 1 87 ? 7.785 -9.744 -15.863 1.00 84.75 87 ASP A N 1
ATOM 699 C CA . ASP A 1 87 ? 9.121 -10.071 -15.346 1.00 84.75 87 ASP A CA 1
ATOM 700 C C . ASP A 1 87 ? 9.079 -10.812 -13.995 1.00 84.75 87 ASP A C 1
ATOM 702 O O . ASP A 1 87 ? 10.100 -10.968 -13.321 1.00 84.75 87 ASP A O 1
ATOM 706 N N . VAL A 1 88 ? 7.893 -11.253 -13.566 1.00 88.69 88 VAL A N 1
ATOM 707 C CA . VAL A 1 88 ? 7.663 -11.897 -12.265 1.00 88.69 88 VAL A CA 1
ATOM 708 C C . VAL A 1 88 ? 7.378 -13.385 -12.461 1.00 88.69 88 VAL A C 1
ATOM 710 O O . VAL A 1 88 ? 6.709 -13.790 -13.411 1.00 88.69 88 VAL A O 1
ATOM 713 N N . CYS A 1 89 ? 7.898 -14.228 -11.563 1.00 90.31 89 CYS A N 1
ATOM 714 C CA . CYS A 1 89 ? 7.684 -15.669 -11.652 1.00 90.31 89 CYS A CA 1
ATOM 715 C C . CYS A 1 89 ? 6.204 -16.039 -11.400 1.00 90.31 89 CYS A C 1
ATOM 717 O O . CYS A 1 89 ? 5.524 -15.359 -10.625 1.00 90.31 89 CYS A O 1
ATOM 719 N N . PRO A 1 90 ? 5.696 -17.144 -11.982 1.00 91.44 90 PRO A N 1
ATOM 720 C CA . PRO A 1 90 ? 4.276 -17.501 -11.887 1.00 91.44 90 PRO A CA 1
ATOM 721 C C . PRO A 1 90 ? 3.764 -17.642 -10.449 1.00 91.44 90 PRO A C 1
ATOM 723 O O . PRO A 1 90 ? 2.639 -17.253 -10.148 1.00 91.44 90 PRO A O 1
ATOM 726 N N . THR A 1 91 ? 4.595 -18.154 -9.537 1.00 90.69 91 THR A N 1
ATOM 727 C CA . THR A 1 91 ? 4.230 -18.311 -8.122 1.00 90.69 91 THR A CA 1
ATOM 728 C C . THR A 1 91 ? 3.980 -16.963 -7.448 1.00 90.69 91 THR A C 1
ATOM 730 O O . THR A 1 91 ? 3.001 -16.814 -6.720 1.00 90.69 91 THR A O 1
ATOM 733 N N . MET A 1 92 ? 4.836 -15.968 -7.707 1.00 90.81 92 MET A N 1
ATOM 734 C CA . MET A 1 92 ? 4.658 -14.614 -7.179 1.00 90.81 92 MET A CA 1
ATOM 735 C C . MET A 1 92 ? 3.493 -13.884 -7.857 1.00 90.81 92 MET A C 1
ATOM 737 O O . MET A 1 92 ? 2.780 -13.162 -7.167 1.00 90.81 92 MET A O 1
ATOM 741 N N . ASP A 1 93 ? 3.248 -14.114 -9.156 1.00 93.25 93 ASP A N 1
ATOM 742 C CA . ASP A 1 93 ? 2.064 -13.585 -9.861 1.00 93.25 93 ASP A CA 1
ATOM 743 C C . ASP A 1 93 ? 0.776 -14.077 -9.206 1.00 93.25 93 ASP A C 1
ATOM 745 O O . ASP A 1 93 ? -0.073 -13.277 -8.806 1.00 93.25 93 ASP A O 1
ATOM 749 N N . VAL A 1 94 ? 0.651 -15.385 -8.992 1.00 94.38 94 VAL A N 1
ATOM 750 C CA . VAL A 1 94 ? -0.527 -15.956 -8.329 1.00 94.38 94 VAL A CA 1
ATOM 751 C C . VAL A 1 94 ? -0.661 -15.437 -6.897 1.00 94.38 94 VAL A C 1
ATOM 753 O O . VAL A 1 94 ? -1.757 -15.027 -6.506 1.00 94.38 94 VAL A O 1
ATOM 756 N N . ALA A 1 95 ? 0.427 -15.416 -6.122 1.00 93.56 95 ALA A N 1
ATOM 757 C CA . ALA A 1 95 ? 0.400 -14.957 -4.734 1.00 93.56 95 ALA A CA 1
ATOM 758 C C . ALA A 1 95 ? -0.057 -13.495 -4.624 1.00 93.56 95 ALA A C 1
ATOM 760 O O . ALA A 1 95 ? -1.006 -13.206 -3.892 1.00 93.56 95 ALA A O 1
ATOM 761 N N . PHE A 1 96 ? 0.554 -12.593 -5.396 1.00 94.12 96 PHE A N 1
ATOM 762 C CA . PHE A 1 96 ? 0.253 -11.166 -5.326 1.00 94.12 96 PHE A CA 1
ATOM 763 C C . PHE A 1 96 ? -1.168 -10.846 -5.804 1.00 94.12 96 PHE A C 1
ATOM 765 O O . PHE A 1 96 ? -1.903 -10.139 -5.115 1.00 94.12 96 PHE A O 1
ATOM 772 N N . ASN A 1 97 ? -1.624 -11.430 -6.919 1.00 95.12 97 ASN A N 1
ATOM 773 C CA . ASN A 1 97 ? -3.008 -11.231 -7.369 1.00 95.12 97 ASN A CA 1
ATOM 774 C C . ASN A 1 97 ? -4.026 -11.770 -6.356 1.00 95.12 97 ASN A C 1
ATOM 776 O O . ASN A 1 97 ? -5.050 -11.130 -6.113 1.00 95.12 97 ASN A O 1
ATOM 780 N N . THR A 1 98 ? -3.740 -12.919 -5.737 1.00 94.56 98 THR A N 1
ATOM 781 C CA . THR A 1 98 ? -4.606 -13.488 -4.694 1.00 94.56 98 THR A CA 1
ATOM 782 C C . THR A 1 98 ? -4.699 -12.545 -3.497 1.00 94.56 98 THR A C 1
ATOM 784 O O . THR A 1 98 ? -5.799 -12.264 -3.022 1.00 94.56 98 THR A O 1
ATOM 787 N N . GLN A 1 99 ? -3.571 -11.992 -3.044 1.00 95.00 99 GLN A N 1
ATOM 788 C CA . GLN A 1 99 ? -3.541 -11.007 -1.961 1.00 95.00 99 GLN A CA 1
ATOM 789 C C . GLN A 1 99 ? -4.330 -9.741 -2.318 1.00 95.00 99 GLN A C 1
ATOM 791 O O . GLN A 1 99 ? -5.181 -9.325 -1.532 1.00 95.00 99 GLN A O 1
ATOM 796 N N . CYS A 1 100 ? -4.127 -9.158 -3.506 1.00 94.88 100 CYS A N 1
ATOM 797 C CA . CYS A 1 100 ? -4.879 -7.983 -3.964 1.00 94.88 100 CYS A CA 1
ATOM 798 C C . CYS A 1 100 ? -6.390 -8.244 -4.015 1.00 94.88 100 CYS A C 1
ATOM 800 O O . CYS A 1 100 ? -7.181 -7.377 -3.633 1.00 94.88 100 CYS A O 1
ATOM 802 N N . PHE A 1 101 ? -6.805 -9.441 -4.436 1.00 94.38 101 PHE A N 1
ATOM 803 C CA . PHE A 1 101 ? -8.213 -9.829 -4.476 1.00 94.38 101 PHE A CA 1
ATOM 804 C C . PHE A 1 101 ? -8.815 -9.962 -3.071 1.00 94.38 101 PHE A C 1
ATOM 806 O O . PHE A 1 101 ? -9.865 -9.378 -2.789 1.00 94.38 101 PHE A O 1
ATOM 813 N N . VAL A 1 102 ? -8.124 -10.662 -2.164 1.00 93.19 102 VAL A N 1
ATOM 814 C CA . VAL A 1 102 ? -8.533 -10.808 -0.756 1.00 93.19 102 VAL A CA 1
ATOM 815 C C . VAL A 1 102 ? -8.632 -9.444 -0.072 1.00 93.19 102 VAL A C 1
ATOM 817 O O . VAL A 1 102 ? -9.642 -9.155 0.570 1.00 93.19 102 VAL A O 1
ATOM 820 N N . LEU A 1 103 ? -7.632 -8.577 -0.261 1.00 93.88 103 LEU A N 1
ATOM 821 C CA . LEU A 1 103 ? -7.614 -7.217 0.280 1.00 93.88 103 LEU A CA 1
ATOM 822 C C . LEU A 1 103 ? -8.761 -6.368 -0.264 1.00 93.88 103 LEU A C 1
ATOM 824 O O . LEU A 1 103 ? -9.423 -5.670 0.503 1.00 93.88 103 LEU A O 1
ATOM 828 N N . SER A 1 104 ? -9.036 -6.458 -1.566 1.00 92.06 104 SER A N 1
ATOM 829 C CA . SER A 1 104 ? -10.140 -5.732 -2.196 1.00 92.06 104 SER A CA 1
ATOM 830 C C . SER A 1 104 ? -11.483 -6.143 -1.602 1.00 92.06 104 SER A C 1
ATOM 832 O O . SER A 1 104 ? -12.267 -5.277 -1.218 1.00 92.06 104 SER A O 1
ATOM 834 N N . ILE A 1 105 ? -11.738 -7.447 -1.458 1.00 90.75 105 ILE A N 1
ATOM 835 C CA . ILE A 1 105 ? -12.974 -7.952 -0.845 1.00 90.75 105 ILE A CA 1
ATOM 836 C C . ILE A 1 105 ? -13.064 -7.537 0.623 1.00 90.75 105 ILE A C 1
ATOM 838 O O . ILE A 1 105 ? -14.119 -7.083 1.065 1.00 90.75 105 ILE A O 1
ATOM 842 N N . GLY A 1 106 ? -11.985 -7.694 1.388 1.00 88.31 106 GLY A N 1
ATOM 843 C CA . GLY A 1 106 ? -11.981 -7.402 2.818 1.00 88.31 106 GLY A CA 1
ATOM 844 C C . GLY A 1 106 ? -12.181 -5.916 3.121 1.00 88.31 106 GLY A C 1
ATOM 845 O O . GLY A 1 106 ? -13.019 -5.568 3.952 1.00 88.31 106 GLY A O 1
ATOM 846 N N . LEU A 1 107 ? -11.508 -5.028 2.385 1.00 87.31 107 LEU A N 1
ATOM 847 C CA . LEU A 1 107 ? -11.712 -3.580 2.496 1.00 87.31 107 LEU A CA 1
ATOM 848 C C . LEU A 1 107 ? -13.085 -3.154 1.996 1.00 87.31 107 LEU A C 1
ATOM 850 O O . LEU A 1 107 ? -13.714 -2.300 2.617 1.00 87.31 107 LEU A O 1
ATOM 854 N N . TRP A 1 108 ? -13.578 -3.758 0.912 1.00 86.44 108 TRP A N 1
ATOM 855 C CA . TRP A 1 108 ? -14.942 -3.523 0.447 1.00 86.44 108 TRP A CA 1
ATOM 856 C C . TRP A 1 108 ? -15.960 -3.914 1.518 1.00 86.44 108 TRP A C 1
ATOM 858 O O . TRP A 1 108 ? -16.882 -3.162 1.807 1.00 86.44 108 TRP A O 1
ATOM 868 N N . ARG A 1 109 ? -15.775 -5.048 2.194 1.00 85.19 109 ARG A N 1
ATOM 869 C CA . ARG A 1 109 ? -16.619 -5.398 3.341 1.00 85.19 109 ARG A CA 1
ATOM 870 C C . ARG A 1 109 ? -16.493 -4.356 4.447 1.00 85.19 109 ARG A C 1
ATOM 872 O O . ARG A 1 109 ? -17.509 -3.834 4.868 1.00 85.19 109 ARG A O 1
ATOM 879 N N . MET A 1 110 ? -15.287 -3.952 4.837 1.00 80.81 110 MET A N 1
ATOM 880 C CA . MET A 1 110 ? -15.082 -2.950 5.894 1.00 80.81 110 MET A CA 1
ATOM 881 C C . MET A 1 110 ? -15.708 -1.573 5.581 1.00 80.81 110 MET A C 1
ATOM 883 O O . MET A 1 110 ? -16.228 -0.914 6.474 1.00 80.81 110 MET A O 1
ATOM 887 N N . LEU A 1 111 ? -15.681 -1.129 4.322 1.00 76.62 111 LEU A N 1
ATOM 888 C CA . LEU A 1 111 ? -16.244 0.156 3.874 1.00 76.62 111 LEU A CA 1
ATOM 889 C C . LEU A 1 111 ? -17.787 0.174 3.863 1.00 76.62 111 LEU A C 1
ATOM 891 O O . LEU A 1 111 ? -18.415 1.236 4.020 1.00 76.62 111 LEU A O 1
ATOM 895 N N . TRP A 1 112 ? -18.399 -0.990 3.642 1.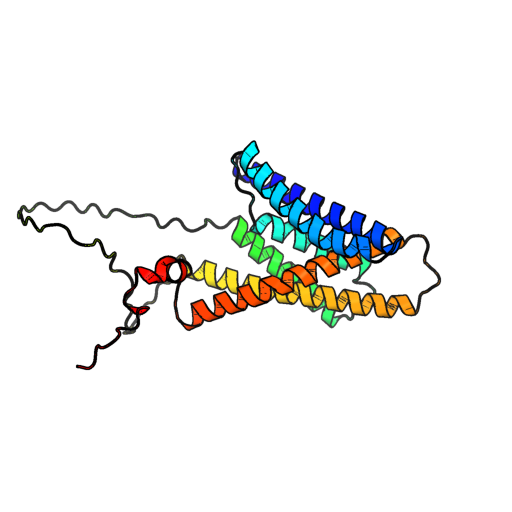00 76.50 112 TRP A N 1
ATOM 896 C CA . TRP A 1 112 ? -19.851 -1.146 3.541 1.00 76.50 112 TRP A CA 1
ATOM 897 C C . TRP A 1 112 ? -20.503 -1.723 4.793 1.00 76.50 112 TRP A C 1
ATOM 899 O O . TRP A 1 112 ? -21.681 -1.441 5.009 1.00 76.50 112 TRP A O 1
ATOM 909 N N . SER A 1 113 ? -19.767 -2.463 5.617 1.00 69.50 113 SER A N 1
ATOM 910 C CA . SER A 1 113 ? -20.237 -2.925 6.917 1.00 69.50 113 SER A CA 1
ATOM 911 C C . SER A 1 113 ? -20.561 -1.733 7.813 1.00 69.50 113 SER A C 1
ATOM 913 O O . SER A 1 113 ? -19.843 -0.729 7.840 1.00 69.50 113 SER A O 1
ATOM 915 N N . ASP A 1 114 ? -21.672 -1.838 8.539 1.00 58.97 114 ASP A N 1
ATOM 916 C CA . ASP A 1 114 ? -21.980 -0.920 9.628 1.00 58.97 114 ASP A CA 1
ATOM 917 C C . ASP A 1 114 ? -20.911 -1.116 10.720 1.00 58.97 114 ASP A C 1
ATOM 919 O O . ASP A 1 114 ? -20.627 -2.269 11.062 1.00 58.97 114 ASP A O 1
ATOM 923 N N . PRO A 1 115 ? -20.292 -0.052 11.268 1.00 53.28 115 PRO A N 1
ATOM 924 C CA . PRO A 1 115 ? -19.355 -0.161 12.388 1.00 53.28 115 PRO A CA 1
ATOM 925 C C . PRO A 1 115 ? -19.946 -0.798 13.659 1.00 53.28 115 PRO A C 1
ATOM 927 O O . PRO A 1 115 ? -19.228 -0.921 14.646 1.00 53.28 115 PRO A O 1
ATOM 930 N N . GLY A 1 116 ? -21.207 -1.240 13.643 1.00 47.62 116 GLY A N 1
ATOM 931 C CA . GLY A 1 116 ? -21.802 -2.013 14.721 1.00 47.62 116 GLY A CA 1
ATOM 932 C C . GLY A 1 116 ? -22.135 -1.086 15.872 1.00 47.62 116 GLY A C 1
ATOM 933 O O . GLY A 1 116 ? -21.500 -1.117 16.922 1.00 47.62 116 GLY A O 1
ATOM 934 N N . TYR A 1 117 ? -23.126 -0.218 15.674 1.00 37.72 117 TYR A N 1
ATOM 935 C CA . TYR A 1 117 ? -23.706 0.483 16.808 1.00 37.72 117 TYR A CA 1
ATOM 936 C C . TYR A 1 117 ? -24.515 -0.530 17.618 1.00 37.72 117 TYR A C 1
ATOM 938 O O . TYR A 1 117 ? -25.558 -1.001 17.160 1.00 37.72 117 TYR A O 1
ATOM 946 N N . VAL A 1 118 ? -24.025 -0.881 18.810 1.00 39.88 118 VAL A N 1
ATOM 947 C CA . VAL A 1 118 ? -24.786 -1.681 19.773 1.00 39.88 118 VAL A CA 1
ATOM 948 C C . VAL A 1 118 ? -26.093 -0.937 20.032 1.00 39.88 118 VAL A C 1
ATOM 950 O O . VAL A 1 118 ? -26.104 0.167 20.584 1.00 39.88 118 VAL A O 1
ATOM 953 N N . ARG A 1 119 ? -27.210 -1.505 19.572 1.00 30.77 119 ARG A N 1
ATOM 954 C CA . ARG A 1 119 ? -28.533 -0.998 19.912 1.00 30.77 119 ARG A CA 1
ATOM 955 C C . ARG A 1 119 ? -28.695 -1.238 21.409 1.00 30.77 119 ARG A C 1
ATOM 957 O O . ARG A 1 119 ? -28.855 -2.375 21.831 1.00 30.77 119 ARG A O 1
ATOM 964 N N . ASN A 1 120 ? -28.625 -0.172 22.207 1.00 33.50 120 ASN A N 1
ATOM 965 C CA . ASN A 1 120 ? -29.121 -0.208 23.580 1.00 33.50 120 ASN A CA 1
ATOM 966 C C . ASN A 1 120 ? -30.627 -0.461 23.497 1.00 33.50 120 ASN A C 1
ATOM 968 O O . ASN A 1 120 ? -31.428 0.470 23.379 1.00 33.50 120 ASN A O 1
ATOM 972 N N . GLU A 1 121 ? -31.013 -1.730 23.490 1.00 36.78 121 GLU A N 1
ATOM 973 C CA . GLU A 1 121 ? -32.378 -2.129 23.764 1.00 36.78 121 GLU A CA 1
ATOM 974 C C . GLU A 1 121 ? -32.596 -1.860 25.248 1.00 36.78 121 GLU A C 1
ATOM 976 O O . GLU A 1 121 ? -32.262 -2.660 26.117 1.00 36.78 121 GLU A O 1
ATOM 981 N N . ASN A 1 122 ? -33.087 -0.657 25.549 1.00 37.50 122 ASN A N 1
ATOM 982 C CA . ASN A 1 122 ? -33.656 -0.367 26.851 1.00 37.50 122 ASN A CA 1
ATOM 983 C C . ASN A 1 122 ? -34.833 -1.331 27.028 1.00 37.50 122 ASN A C 1
ATOM 985 O O . ASN A 1 122 ? -35.930 -1.066 26.536 1.00 37.50 122 ASN A O 1
ATOM 989 N N . ILE A 1 123 ? -34.603 -2.456 27.702 1.00 34.31 123 ILE A N 1
ATOM 990 C CA . ILE A 1 123 ? -35.668 -3.332 28.181 1.00 34.31 123 ILE A CA 1
ATOM 991 C C . ILE A 1 123 ? -36.412 -2.542 29.262 1.00 34.31 123 ILE A C 1
ATOM 993 O O . ILE A 1 123 ? -36.099 -2.611 30.449 1.00 34.31 123 ILE A O 1
ATOM 997 N N . SER A 1 124 ? -37.389 -1.736 28.849 1.00 37.22 124 SER A N 1
ATOM 998 C CA . SER A 1 124 ? -38.415 -1.219 29.744 1.00 37.22 124 SER A CA 1
ATOM 999 C C . SER A 1 124 ? -39.392 -2.357 30.024 1.00 37.22 124 SER A C 1
ATOM 1001 O O . SER A 1 124 ? -40.410 -2.497 29.349 1.00 37.22 124 SER A O 1
ATOM 1003 N N . SER A 1 125 ? -39.063 -3.200 31.001 1.00 33.16 125 SER A N 1
ATOM 1004 C CA . SER A 1 125 ? -40.095 -3.976 31.682 1.00 33.16 125 SER A CA 1
ATOM 1005 C C . SER A 1 125 ? -40.644 -3.110 32.813 1.00 33.16 125 SER A C 1
ATOM 1007 O O . SER A 1 125 ? -40.007 -2.898 33.843 1.00 33.16 125 SER A O 1
ATOM 1009 N N . GLU A 1 126 ? -41.814 -2.525 32.567 1.00 39.44 126 GLU A N 1
ATOM 1010 C CA . GLU A 1 126 ? -42.674 -2.017 33.627 1.00 39.44 126 GLU A CA 1
ATOM 1011 C C . GLU A 1 126 ? -43.028 -3.177 34.563 1.00 39.44 126 GLU A C 1
ATOM 1013 O O . GLU A 1 126 ? -43.693 -4.132 34.170 1.00 39.44 126 GLU A O 1
ATOM 1018 N N . SER A 1 127 ? -42.601 -3.079 35.818 1.00 30.66 127 SER A N 1
ATOM 1019 C CA . SER A 1 127 ? -43.218 -3.797 36.928 1.00 30.66 127 SER A CA 1
ATOM 1020 C C . SER A 1 127 ? -43.047 -2.981 38.205 1.00 30.66 127 SER A C 1
ATOM 1022 O O . SER A 1 127 ? -42.015 -3.011 38.869 1.00 30.66 127 SER A O 1
ATOM 1024 N N . THR A 1 128 ? -44.099 -2.226 38.498 1.00 33.06 128 THR A N 1
ATOM 1025 C CA . THR A 1 128 ? -44.542 -1.685 39.786 1.00 33.06 128 THR A CA 1
ATOM 1026 C C . THR A 1 128 ? -43.905 -2.311 41.035 1.00 33.06 128 THR A C 1
ATOM 1028 O O . THR A 1 128 ? -44.016 -3.512 41.262 1.00 33.06 128 THR A O 1
ATOM 1031 N N . GLY A 1 129 ? -43.355 -1.463 41.914 1.00 28.03 129 GLY A N 1
ATOM 1032 C CA . GLY A 1 129 ? -43.013 -1.831 43.292 1.00 28.03 129 GLY A CA 1
ATOM 1033 C C . GLY A 1 129 ? -42.018 -0.873 43.949 1.00 28.03 129 GLY A C 1
ATOM 1034 O O . GLY A 1 129 ? -40.813 -1.025 43.800 1.00 28.03 129 GLY A O 1
ATOM 1035 N N . GLN A 1 130 ? -42.522 0.121 44.684 1.00 31.25 130 GLN A N 1
ATOM 1036 C CA . GLN A 1 130 ? -41.737 1.011 45.547 1.00 31.25 130 GLN A CA 1
ATOM 1037 C C . GLN A 1 130 ? -40.830 0.230 46.512 1.00 31.25 130 GLN A C 1
ATOM 1039 O O . GLN A 1 130 ? -41.321 -0.586 47.285 1.00 31.25 130 GLN A O 1
ATOM 1044 N N . THR A 1 131 ? -39.549 0.595 46.595 1.00 26.39 131 THR A N 1
ATOM 1045 C CA . THR A 1 131 ? -38.833 0.724 47.877 1.00 26.39 131 THR A CA 1
ATOM 1046 C C . THR A 1 131 ? -37.743 1.781 47.719 1.00 26.39 131 THR A C 1
ATOM 1048 O O . THR A 1 131 ? -36.830 1.662 46.907 1.00 26.39 131 THR A O 1
ATOM 1051 N N . ILE A 1 132 ? -37.885 2.858 48.487 1.00 37.34 132 ILE A N 1
ATOM 1052 C CA . ILE A 1 132 ? -36.912 3.937 48.626 1.00 37.34 132 ILE A CA 1
ATOM 1053 C C . ILE A 1 132 ? -35.676 3.361 49.320 1.00 37.34 132 ILE A C 1
ATOM 1055 O O . ILE A 1 132 ? -35.743 3.019 50.498 1.00 37.34 132 ILE A O 1
ATOM 1059 N N . LEU A 1 133 ? -34.539 3.303 48.625 1.00 26.73 133 LEU A N 1
ATOM 1060 C CA . LEU A 1 133 ? -33.235 3.171 49.271 1.00 26.73 133 LEU A CA 1
ATOM 1061 C C . LEU A 1 133 ? -32.273 4.189 48.661 1.00 26.73 133 LEU A C 1
ATOM 1063 O O . LEU A 1 133 ? -31.701 4.028 47.587 1.00 26.73 133 LEU A O 1
ATOM 1067 N N . ARG A 1 134 ? -32.177 5.308 49.376 1.00 28.11 134 ARG A N 1
ATOM 1068 C CA . ARG A 1 134 ? -31.206 6.377 49.189 1.00 28.11 134 ARG A CA 1
ATOM 1069 C C . ARG A 1 134 ? -29.832 5.816 49.555 1.00 28.11 134 ARG A C 1
ATOM 1071 O O . ARG A 1 134 ? -29.502 5.762 50.734 1.00 28.11 134 ARG A O 1
ATOM 1078 N N . VAL A 1 135 ? -29.047 5.417 48.557 1.00 30.25 135 VAL A N 1
ATOM 1079 C CA . VAL A 1 135 ? -27.602 5.210 48.708 1.00 30.25 135 VAL A CA 1
ATOM 1080 C C . VAL A 1 135 ? -26.890 6.289 47.901 1.00 30.25 135 VAL A C 1
ATOM 1082 O O . VAL A 1 135 ? -27.145 6.511 46.721 1.00 30.25 135 VAL A O 1
ATOM 1085 N N . THR A 1 136 ? -26.083 7.033 48.639 1.00 27.92 136 THR A N 1
ATOM 1086 C CA . THR A 1 136 ? -25.138 8.070 48.241 1.00 27.92 136 THR A CA 1
ATOM 1087 C C . THR A 1 136 ? -24.184 7.609 47.139 1.00 27.92 136 THR A C 1
ATOM 1089 O O . THR A 1 136 ? -23.930 6.420 46.998 1.00 27.92 136 THR A O 1
ATOM 1092 N N . GLY A 1 137 ? -23.671 8.568 46.362 1.00 35.75 137 GLY A N 1
ATOM 1093 C CA . GLY A 1 137 ? -22.876 8.327 45.160 1.00 35.75 137 GLY A CA 1
ATOM 1094 C C . GLY A 1 137 ? -21.741 7.313 45.311 1.00 35.75 137 GLY A C 1
ATOM 1095 O O . GLY A 1 137 ? -21.002 7.335 46.287 1.00 35.75 137 GLY A O 1
ATOM 1096 N N . SER A 1 138 ? -21.613 6.461 44.299 1.00 28.33 138 SER A N 1
ATOM 1097 C CA . SER A 1 138 ? -20.409 5.728 43.917 1.00 28.33 138 SER A CA 1
ATOM 1098 C C . SER A 1 138 ? -20.693 5.087 42.556 1.00 28.33 138 SER A C 1
ATOM 1100 O O . SER A 1 138 ? -21.794 4.600 42.301 1.00 28.33 138 SER A O 1
ATOM 1102 N N . ASP A 1 139 ? -19.730 5.250 41.655 1.00 30.94 139 ASP A N 1
ATOM 1103 C CA . ASP A 1 139 ? -19.364 4.351 40.562 1.00 30.94 139 ASP A CA 1
ATOM 1104 C C . ASP A 1 139 ? -20.477 3.551 39.881 1.00 30.94 139 ASP A C 1
ATOM 1106 O O . ASP A 1 139 ? -20.873 2.466 40.301 1.00 30.94 139 ASP A O 1
ATOM 1110 N N . LYS A 1 140 ? -20.880 4.019 38.694 1.00 28.03 140 LYS A N 1
ATOM 1111 C CA . LYS A 1 140 ? -21.392 3.110 37.665 1.00 28.03 140 LYS A CA 1
ATOM 1112 C C . LYS A 1 140 ? -20.205 2.432 36.984 1.00 28.03 140 LYS A C 1
ATOM 1114 O O . LYS A 1 140 ? -19.881 2.742 35.839 1.00 28.03 140 LYS A O 1
ATOM 1119 N N . SER A 1 141 ? -19.565 1.511 37.698 1.00 30.19 141 SER A N 1
ATOM 1120 C CA . SER A 1 141 ? -18.831 0.419 37.072 1.00 30.19 141 SER A CA 1
ATOM 1121 C C . SER A 1 141 ? -19.847 -0.384 36.261 1.00 30.19 141 SER A C 1
ATOM 1123 O O . SER A 1 141 ? -20.734 -1.059 36.786 1.00 30.19 141 SER A O 1
ATOM 1125 N N . LYS A 1 142 ? -19.785 -0.225 34.938 1.00 30.88 142 LYS A N 1
ATOM 1126 C CA . LYS A 1 142 ? -20.511 -1.077 34.005 1.00 30.88 142 LYS A CA 1
ATOM 1127 C C . LYS A 1 142 ? -19.852 -2.453 34.081 1.00 30.88 142 LYS A C 1
ATOM 1129 O O . LYS A 1 142 ? -18.854 -2.711 33.422 1.00 30.88 142 LYS A O 1
ATOM 1134 N N . PHE A 1 143 ? -20.382 -3.285 34.968 1.00 33.53 143 PHE A N 1
ATOM 1135 C CA . PHE A 1 143 ? -20.018 -4.682 35.132 1.00 33.53 143 PHE A CA 1
ATOM 1136 C C . PHE A 1 143 ? -20.476 -5.447 33.884 1.00 33.53 143 PHE A C 1
ATOM 1138 O O . PHE A 1 143 ? -21.616 -5.884 33.803 1.00 33.53 143 PHE A O 1
ATOM 1145 N N . GLU A 1 144 ? -19.604 -5.560 32.888 1.00 37.06 144 GLU A N 1
ATOM 1146 C CA . GLU A 1 144 ? -19.733 -6.521 31.791 1.00 37.06 144 GLU A CA 1
ATOM 1147 C C . GLU A 1 144 ? -18.324 -6.873 31.309 1.00 37.06 144 GLU A C 1
ATOM 1149 O O . GLU A 1 144 ? -17.725 -6.165 30.507 1.00 37.06 144 GLU A O 1
ATOM 1154 N N . GLY A 1 145 ? -17.774 -7.950 31.871 1.00 33.78 145 GLY A N 1
ATOM 1155 C CA . GLY A 1 145 ? -16.416 -8.394 31.566 1.00 33.78 145 GLY A CA 1
ATOM 1156 C C . GLY A 1 145 ? -15.916 -9.512 32.475 1.00 33.78 145 GLY A C 1
ATOM 1157 O O . GLY A 1 145 ? -14.794 -9.456 32.956 1.00 33.78 145 GLY A O 1
ATOM 1158 N N . HIS A 1 146 ? -16.740 -10.525 32.756 1.00 28.17 146 HIS A N 1
ATOM 1159 C CA . HIS A 1 146 ? -16.260 -11.734 33.425 1.00 28.17 146 HIS A CA 1
ATOM 1160 C C . HIS A 1 146 ? -16.898 -12.975 32.803 1.00 28.17 146 HIS A C 1
ATOM 1162 O O . HIS A 1 146 ? -17.968 -13.418 33.210 1.00 28.17 146 HIS A O 1
ATOM 1168 N N . PHE A 1 147 ? -16.234 -13.529 31.787 1.00 32.19 147 PHE A N 1
ATOM 1169 C CA . PHE A 1 147 ? -16.535 -14.861 31.272 1.00 32.19 147 PHE A CA 1
ATOM 1170 C C . PHE A 1 147 ? -15.530 -15.846 31.881 1.00 32.19 147 PHE A C 1
ATOM 1172 O O . PHE A 1 147 ? -14.470 -16.113 31.318 1.00 32.19 147 PHE A O 1
ATOM 1179 N N . ILE A 1 148 ? -15.862 -16.388 33.058 1.00 34.47 148 ILE A N 1
ATOM 1180 C CA . ILE A 1 148 ? -15.307 -17.676 33.483 1.00 34.47 148 ILE A CA 1
ATOM 1181 C C . ILE A 1 148 ? -15.949 -18.733 32.595 1.00 34.47 148 ILE A C 1
ATOM 1183 O O . ILE A 1 148 ? -17.169 -18.897 32.570 1.00 34.47 148 ILE A O 1
ATOM 1187 N N . GLY A 1 149 ? -15.108 -19.450 31.855 1.00 37.06 149 GLY A N 1
ATOM 1188 C CA . GLY A 1 149 ? -15.522 -20.579 31.044 1.00 37.06 149 GLY A CA 1
ATOM 1189 C C . GLY A 1 149 ? -16.205 -21.644 31.894 1.00 37.06 149 GLY A C 1
ATOM 1190 O O . GLY A 1 149 ? -15.549 -22.398 32.601 1.00 37.06 149 GLY A O 1
ATOM 1191 N N . THR A 1 150 ? -17.523 -21.747 31.763 1.00 31.66 150 THR A N 1
ATOM 1192 C CA . THR A 1 150 ? -18.261 -22.984 32.010 1.00 31.66 150 THR A CA 1
ATOM 1193 C C . THR A 1 150 ? -19.382 -23.101 30.983 1.00 31.66 150 THR A C 1
ATOM 1195 O O . THR A 1 150 ? -20.282 -22.278 30.935 1.00 31.66 150 THR A O 1
ATOM 1198 N N . GLY A 1 151 ? -19.277 -24.127 30.136 1.00 35.06 151 GLY A N 1
ATOM 1199 C CA . GLY A 1 151 ? -20.405 -24.824 29.516 1.00 35.06 151 GLY A CA 1
ATOM 1200 C C . GLY A 1 151 ? -21.389 -24.030 28.647 1.00 35.06 151 GLY A C 1
ATOM 1201 O O . GLY A 1 151 ? -22.336 -23.439 29.141 1.00 35.06 151 GLY A O 1
ATOM 1202 N N . THR A 1 152 ? -21.287 -24.272 27.337 1.00 36.75 152 THR A N 1
ATOM 1203 C CA . THR A 1 152 ? -22.372 -24.255 26.331 1.00 36.75 152 THR A CA 1
ATOM 1204 C C . THR A 1 152 ? -22.921 -22.904 25.837 1.00 36.75 152 THR A C 1
ATOM 1206 O O . THR A 1 152 ? -23.462 -22.103 26.582 1.00 36.75 152 THR A O 1
ATOM 1209 N N . ASN A 1 153 ? -22.851 -22.747 24.505 1.00 32.69 153 ASN A N 1
ATOM 1210 C CA . ASN A 1 153 ? -23.401 -21.678 23.657 1.00 32.69 153 ASN A CA 1
ATOM 1211 C C . ASN A 1 153 ? -22.750 -20.292 23.773 1.00 32.69 153 ASN A C 1
ATOM 1213 O O . ASN A 1 153 ? -23.324 -19.333 24.276 1.00 32.69 153 ASN A O 1
ATOM 1217 N N . ILE A 1 154 ? -21.559 -20.185 23.178 1.00 39.44 154 ILE A N 1
ATOM 1218 C CA . ILE A 1 154 ? -20.921 -18.912 22.840 1.00 39.44 154 ILE A CA 1
ATOM 1219 C C . ILE A 1 154 ? -21.667 -18.328 21.633 1.00 39.44 154 ILE A C 1
ATOM 1221 O O . ILE A 1 154 ? -21.446 -18.760 20.501 1.00 39.44 154 ILE A O 1
ATOM 1225 N N . GLN A 1 155 ? -22.548 -17.355 21.861 1.00 30.30 155 GLN A N 1
ATOM 1226 C CA . GLN A 1 155 ? -22.861 -16.398 20.804 1.00 30.30 155 GLN A CA 1
ATOM 1227 C C . GLN A 1 155 ? -21.766 -15.323 20.812 1.00 30.30 155 GLN A C 1
ATOM 1229 O O . GLN A 1 155 ? -21.476 -14.770 21.874 1.00 30.30 155 GLN A O 1
ATOM 1234 N N . PRO A 1 156 ? -21.093 -15.071 19.677 1.00 36.00 156 PRO A N 1
ATOM 1235 C CA . PRO A 1 156 ? -20.044 -14.068 19.616 1.00 36.00 156 PRO A CA 1
ATOM 1236 C C . PRO A 1 156 ? -20.653 -12.683 19.832 1.00 36.00 156 PRO A C 1
ATOM 1238 O O . PRO A 1 156 ? -21.668 -12.346 19.231 1.00 36.00 156 PRO A O 1
ATOM 1241 N N . ILE A 1 157 ? -20.002 -11.873 20.665 1.00 45.03 157 ILE A N 1
ATOM 1242 C CA . ILE A 1 157 ? -20.277 -10.440 20.771 1.00 45.03 157 ILE A CA 1
ATOM 1243 C C . ILE A 1 157 ? -20.082 -9.862 19.362 1.00 45.03 157 ILE A C 1
ATOM 1245 O O . ILE A 1 157 ? -18.990 -9.978 18.802 1.00 45.03 157 ILE A O 1
ATOM 1249 N N . ASP A 1 158 ? -21.119 -9.262 18.775 1.00 42.75 158 ASP A N 1
ATOM 1250 C CA . ASP A 1 158 ? -21.167 -8.845 17.360 1.00 42.75 158 ASP A CA 1
ATOM 1251 C C . ASP A 1 158 ? -20.019 -7.897 16.920 1.00 42.75 158 ASP A C 1
ATOM 1253 O O . ASP A 1 158 ? -19.760 -7.725 15.729 1.00 42.75 158 ASP A O 1
ATOM 1257 N N . GLY A 1 159 ? -19.255 -7.326 17.861 1.00 49.09 159 GLY A N 1
ATOM 1258 C CA . GLY A 1 159 ? -18.028 -6.557 17.599 1.00 49.09 159 GLY A CA 1
ATOM 1259 C C . GLY A 1 159 ? -16.753 -7.386 17.341 1.00 49.09 159 GLY A C 1
ATOM 1260 O O . GLY A 1 159 ? -15.796 -6.875 16.757 1.00 49.09 159 GLY A O 1
ATOM 1261 N N . GLN A 1 160 ? -16.715 -8.668 17.721 1.00 53.00 160 GLN A N 1
ATOM 1262 C CA . GLN A 1 160 ? -15.519 -9.527 17.664 1.00 53.00 160 GLN A CA 1
ATOM 1263 C C . GLN A 1 160 ? -15.213 -10.044 16.247 1.00 53.00 160 GLN A C 1
ATOM 1265 O O . GLN A 1 160 ? -14.046 -10.194 15.871 1.00 53.00 160 GLN A O 1
ATOM 1270 N N . GLN A 1 161 ? -16.243 -10.262 15.420 1.00 57.59 161 GLN A N 1
ATOM 1271 C CA . GLN A 1 161 ? -16.073 -10.749 14.042 1.00 57.59 161 GLN A CA 1
ATOM 1272 C C . GLN A 1 161 ? -15.361 -9.723 13.148 1.00 57.59 161 GLN A C 1
ATOM 1274 O O . GLN A 1 161 ? -14.501 -10.082 12.340 1.00 57.59 161 GLN A O 1
ATOM 1279 N N . ASN A 1 162 ? -15.654 -8.436 13.342 1.00 67.94 162 ASN A N 1
ATOM 1280 C CA . ASN A 1 162 ? -15.019 -7.356 12.588 1.00 67.94 162 ASN A CA 1
ATOM 1281 C C . ASN A 1 162 ? -13.555 -7.146 13.002 1.00 67.94 162 ASN A C 1
ATOM 1283 O O . ASN A 1 162 ? -12.730 -6.796 12.159 1.00 67.94 162 ASN A O 1
ATOM 1287 N N . HIS A 1 163 ? -13.208 -7.414 14.266 1.00 75.38 163 HIS A N 1
ATOM 1288 C CA . HIS A 1 163 ? -11.826 -7.318 14.734 1.00 75.38 163 HIS A CA 1
ATOM 1289 C C . HIS A 1 163 ? -10.936 -8.417 14.137 1.00 75.38 163 HIS A C 1
ATOM 1291 O O . HIS A 1 163 ? -9.853 -8.124 13.638 1.00 75.38 163 HIS A O 1
ATOM 1297 N N . CYS A 1 164 ? -11.407 -9.668 14.091 1.00 80.00 164 CYS A N 1
ATOM 1298 C CA . CYS A 1 164 ? -10.659 -10.752 13.445 1.00 80.00 164 CYS A CA 1
ATOM 1299 C C . CYS A 1 164 ? -10.424 -10.470 11.950 1.00 80.00 164 CYS A C 1
ATOM 1301 O O . CYS A 1 164 ? -9.302 -10.609 11.459 1.00 80.00 164 CYS A O 1
ATOM 1303 N N . LEU A 1 165 ? -11.458 -9.992 11.245 1.00 81.88 165 LEU A N 1
ATOM 1304 C CA . LEU A 1 165 ? -11.342 -9.574 9.846 1.00 81.88 165 LEU A CA 1
ATOM 1305 C C . LEU A 1 165 ? -10.331 -8.434 9.680 1.00 81.88 165 LEU A C 1
ATOM 1307 O O . LEU A 1 165 ? -9.532 -8.472 8.748 1.00 81.88 165 LEU A O 1
ATOM 1311 N N . PHE A 1 166 ? -10.328 -7.454 10.584 1.00 84.81 166 PHE A N 1
ATOM 1312 C CA . PHE A 1 166 ? -9.373 -6.347 10.572 1.00 84.81 166 PHE A CA 1
ATOM 1313 C C . PHE A 1 166 ? -7.920 -6.822 10.714 1.00 84.81 166 PHE A C 1
ATOM 1315 O O . PHE A 1 166 ? -7.065 -6.405 9.935 1.00 84.81 166 PHE A O 1
ATOM 1322 N N . ILE A 1 167 ? -7.637 -7.735 11.645 1.00 87.06 167 ILE A N 1
ATOM 1323 C CA . ILE A 1 167 ? -6.282 -8.275 11.844 1.00 87.06 167 ILE A CA 1
ATOM 1324 C C . ILE A 1 167 ? -5.834 -9.114 10.651 1.00 87.06 167 ILE A C 1
ATOM 132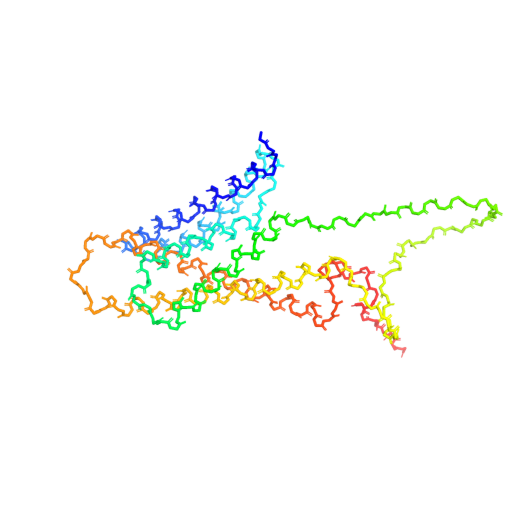6 O O . ILE A 1 167 ? -4.717 -8.943 10.165 1.00 87.06 167 ILE A O 1
ATOM 1330 N N . LEU A 1 168 ? -6.708 -9.984 10.138 1.00 89.25 168 LEU A N 1
ATOM 1331 C CA . LEU A 1 168 ? -6.412 -10.787 8.952 1.00 89.25 168 LEU A CA 1
ATOM 1332 C C . LEU A 1 168 ? -6.109 -9.893 7.744 1.00 89.25 168 LEU A C 1
ATOM 1334 O O . LEU A 1 168 ? -5.172 -10.157 6.990 1.00 89.25 168 LEU A O 1
ATOM 1338 N N . LEU A 1 169 ? -6.867 -8.808 7.590 1.00 89.94 169 LEU A N 1
ATOM 1339 C CA . LEU A 1 169 ? -6.650 -7.817 6.545 1.00 89.94 169 LEU A CA 1
ATOM 1340 C C . LEU A 1 169 ? -5.319 -7.076 6.725 1.00 89.94 169 LEU A C 1
ATOM 1342 O O . LEU A 1 169 ? -4.625 -6.857 5.739 1.00 89.94 169 LEU A O 1
ATOM 1346 N N . LEU A 1 170 ? -4.937 -6.737 7.960 1.00 90.94 170 LEU A N 1
ATOM 1347 C CA . LEU A 1 170 ? -3.662 -6.084 8.266 1.00 90.94 170 LEU A CA 1
ATOM 1348 C C . LEU A 1 170 ? -2.465 -6.988 7.931 1.00 90.94 170 LEU A C 1
ATOM 1350 O O . LEU A 1 170 ? -1.514 -6.537 7.295 1.00 90.94 170 LEU A O 1
ATOM 1354 N N . VAL A 1 171 ? -2.536 -8.279 8.272 1.00 93.06 171 VAL A N 1
ATOM 1355 C CA . VAL A 1 171 ? -1.520 -9.277 7.885 1.00 93.06 171 VAL A CA 1
ATOM 1356 C C . VAL A 1 171 ? -1.437 -9.408 6.364 1.00 93.06 171 VAL A C 1
ATOM 1358 O O . VAL A 1 171 ? -0.343 -9.382 5.799 1.00 93.06 171 VAL A O 1
ATOM 1361 N N . ALA A 1 172 ? -2.585 -9.520 5.689 1.00 92.75 172 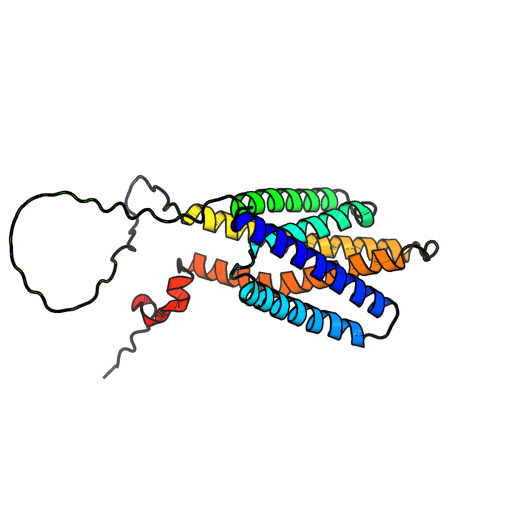ALA A N 1
ATOM 1362 C CA . ALA A 1 172 ? -2.636 -9.591 4.231 1.00 92.75 172 ALA A CA 1
ATOM 1363 C C . ALA A 1 172 ? -2.054 -8.330 3.577 1.00 92.75 172 ALA A C 1
ATOM 1365 O O . ALA A 1 172 ? -1.418 -8.430 2.531 1.00 92.75 172 ALA A O 1
ATOM 1366 N N . PHE A 1 173 ? -2.232 -7.165 4.200 1.00 92.75 173 PHE A N 1
ATOM 1367 C CA . PHE A 1 173 ? -1.755 -5.889 3.685 1.00 92.75 173 PHE A CA 1
ATOM 1368 C C . PHE A 1 173 ? -0.228 -5.802 3.751 1.00 92.75 173 PHE A C 1
ATOM 1370 O O . PHE A 1 173 ? 0.413 -5.615 2.719 1.00 92.75 173 PHE A O 1
ATOM 1377 N N . VAL A 1 174 ? 0.357 -6.072 4.924 1.00 93.31 174 VAL A N 1
ATOM 1378 C CA . VAL A 1 174 ? 1.819 -6.148 5.095 1.00 93.31 174 VAL A CA 1
ATOM 1379 C C . VAL A 1 174 ? 2.421 -7.186 4.142 1.00 93.31 174 VAL A C 1
ATOM 1381 O O . VAL A 1 174 ? 3.442 -6.944 3.500 1.00 93.31 174 VAL A O 1
ATOM 1384 N N . SER A 1 175 ? 1.769 -8.344 4.005 1.00 93.75 175 SER A N 1
ATOM 1385 C CA . SER A 1 175 ? 2.214 -9.403 3.097 1.00 93.75 175 SER A CA 1
ATOM 1386 C C . SER A 1 175 ? 2.185 -8.963 1.628 1.00 93.75 175 SER A C 1
ATOM 1388 O O . SER A 1 175 ? 3.150 -9.215 0.905 1.00 93.75 175 SER A O 1
ATOM 1390 N N . ALA A 1 176 ? 1.132 -8.266 1.192 1.00 94.38 176 ALA A N 1
ATOM 1391 C CA . ALA A 1 176 ? 1.010 -7.764 -0.174 1.00 94.38 176 ALA A CA 1
ATOM 1392 C C . ALA A 1 176 ? 2.062 -6.700 -0.503 1.00 94.38 176 ALA A C 1
ATOM 1394 O O . ALA A 1 176 ? 2.660 -6.748 -1.576 1.00 94.38 176 ALA A O 1
ATOM 1395 N N . GLU A 1 177 ? 2.336 -5.769 0.411 1.00 92.94 177 GLU A N 1
ATOM 1396 C CA . GLU A 1 177 ? 3.355 -4.733 0.202 1.00 92.94 177 GLU A CA 1
ATOM 1397 C C . GLU A 1 177 ? 4.766 -5.320 0.099 1.00 92.94 177 GLU A C 1
ATOM 1399 O O . GLU A 1 177 ? 5.538 -4.935 -0.784 1.00 92.94 177 GLU A O 1
ATOM 1404 N N . MET A 1 178 ? 5.079 -6.322 0.923 1.00 91.94 178 MET A N 1
ATOM 1405 C CA . MET A 1 178 ? 6.335 -7.067 0.816 1.00 91.94 178 MET A CA 1
ATOM 1406 C C . MET A 1 178 ? 6.428 -7.831 -0.509 1.00 91.94 178 MET A C 1
ATOM 1408 O O . MET A 1 178 ? 7.463 -7.785 -1.176 1.00 91.94 178 MET A O 1
ATOM 1412 N N . CYS A 1 179 ? 5.351 -8.498 -0.936 1.00 93.94 179 CYS A N 1
ATOM 1413 C CA . CYS A 1 179 ? 5.302 -9.176 -2.232 1.00 93.94 179 CYS A CA 1
ATOM 1414 C C . CYS A 1 179 ? 5.489 -8.198 -3.400 1.00 93.94 179 CYS A C 1
ATOM 1416 O O . CYS A 1 179 ? 6.258 -8.499 -4.316 1.00 93.94 179 CYS A O 1
ATOM 1418 N N . TYR A 1 180 ? 4.856 -7.022 -3.358 1.00 94.44 180 TYR A N 1
ATOM 1419 C CA . TYR A 1 180 ? 5.042 -5.968 -4.357 1.00 94.44 180 TYR A CA 1
ATOM 1420 C C . TYR A 1 180 ? 6.505 -5.522 -4.431 1.00 94.44 180 TYR A C 1
ATOM 1422 O O . TYR A 1 180 ? 7.093 -5.507 -5.512 1.00 94.44 180 TYR A O 1
ATOM 1430 N N . PHE A 1 181 ? 7.128 -5.238 -3.286 1.00 91.88 181 PHE A N 1
ATOM 1431 C CA . PHE A 1 181 ? 8.532 -4.834 -3.232 1.00 91.88 181 PHE A CA 1
ATOM 1432 C C . PHE A 1 181 ? 9.475 -5.906 -3.804 1.00 91.88 181 PHE A C 1
ATOM 1434 O O . PHE A 1 181 ? 10.378 -5.596 -4.583 1.00 91.88 181 PHE A O 1
ATOM 1441 N N . LEU A 1 182 ? 9.232 -7.186 -3.506 1.00 91.94 182 LEU A N 1
ATOM 1442 C CA . LEU A 1 182 ? 9.993 -8.290 -4.100 1.00 91.94 182 LEU A CA 1
ATOM 1443 C C . LEU A 1 182 ? 9.794 -8.386 -5.623 1.00 91.94 182 LEU A C 1
ATOM 1445 O O . LEU A 1 182 ? 10.756 -8.648 -6.347 1.00 91.94 182 LEU A O 1
ATOM 1449 N N . CYS A 1 183 ? 8.580 -8.133 -6.130 1.00 91.94 183 CYS A N 1
ATOM 1450 C CA . CYS A 1 183 ? 8.325 -8.062 -7.574 1.00 91.94 183 CYS A CA 1
ATOM 1451 C C . CYS A 1 183 ? 9.151 -6.948 -8.230 1.00 91.94 183 CYS A C 1
ATOM 1453 O O . CYS A 1 183 ? 9.715 -7.152 -9.304 1.00 91.94 183 CYS A O 1
ATOM 1455 N N . VAL A 1 184 ? 9.264 -5.790 -7.575 1.00 90.75 184 VAL A N 1
ATOM 1456 C CA . VAL A 1 184 ? 10.069 -4.658 -8.058 1.00 90.75 184 VAL A CA 1
ATOM 1457 C C . VAL A 1 184 ? 11.549 -5.030 -8.114 1.00 90.75 184 VAL A C 1
ATOM 1459 O O . VAL A 1 184 ? 12.211 -4.734 -9.106 1.00 90.75 184 VAL A O 1
ATOM 1462 N N . ILE A 1 185 ? 12.075 -5.722 -7.098 1.00 87.88 185 ILE A N 1
ATOM 1463 C CA . ILE A 1 185 ? 13.466 -6.205 -7.102 1.00 87.88 185 ILE A CA 1
ATOM 1464 C C . ILE A 1 185 ? 13.708 -7.160 -8.278 1.00 87.88 185 ILE A C 1
ATOM 1466 O O . ILE A 1 185 ? 14.698 -7.003 -8.998 1.00 87.88 185 ILE A O 1
ATOM 1470 N N . SER A 1 186 ? 12.796 -8.113 -8.501 1.00 87.56 186 SER A N 1
ATOM 1471 C CA . SER A 1 186 ? 12.853 -9.032 -9.647 1.00 87.56 186 SER A CA 1
ATOM 1472 C C . SER A 1 186 ? 12.888 -8.260 -10.967 1.00 87.56 186 SER A C 1
ATOM 1474 O O . SER A 1 186 ? 13.770 -8.474 -11.800 1.00 87.56 186 SER A O 1
ATOM 1476 N N . TRP A 1 187 ? 11.998 -7.283 -11.125 1.00 86.94 187 TRP A N 1
ATOM 1477 C CA . TRP A 1 187 ? 11.926 -6.439 -12.313 1.00 86.94 187 TRP A CA 1
ATOM 1478 C C . TRP A 1 187 ? 13.201 -5.605 -12.537 1.00 86.94 187 TRP A C 1
ATOM 1480 O O . TRP A 1 187 ? 13.751 -5.608 -13.638 1.00 86.94 187 TRP A O 1
ATOM 1490 N N . ILE A 1 188 ? 13.753 -4.970 -11.496 1.00 83.06 188 ILE A N 1
ATOM 1491 C CA . ILE A 1 188 ? 15.032 -4.236 -11.578 1.00 83.06 188 ILE A CA 1
ATOM 1492 C C . ILE A 1 188 ? 16.168 -5.167 -12.023 1.00 83.06 188 ILE A C 1
ATOM 1494 O O . ILE A 1 188 ? 17.025 -4.772 -12.818 1.00 83.06 188 ILE A O 1
ATOM 1498 N N . SER A 1 189 ? 16.186 -6.406 -11.524 1.00 81.69 189 SER A N 1
ATOM 1499 C CA . SER A 1 189 ? 17.191 -7.398 -11.916 1.00 81.69 189 SER A CA 1
ATOM 1500 C C . SER A 1 189 ? 17.067 -7.809 -13.390 1.00 81.69 189 SER A C 1
ATOM 1502 O O . SER A 1 189 ? 18.089 -7.991 -14.050 1.00 81.69 189 SER A O 1
ATOM 1504 N N . SER A 1 190 ? 15.841 -7.849 -13.928 1.00 77.38 190 SER A N 1
ATOM 1505 C CA . SER A 1 190 ? 15.559 -8.083 -15.353 1.00 77.38 190 SER A CA 1
ATOM 1506 C C . SER A 1 190 ? 16.032 -6.908 -16.225 1.00 77.38 190 SER A C 1
ATOM 1508 O O . SER A 1 190 ? 16.705 -7.112 -17.237 1.00 77.38 190 SER A O 1
ATOM 1510 N N . ILE A 1 191 ? 15.795 -5.661 -15.792 1.00 70.06 191 ILE A N 1
ATOM 1511 C CA . ILE A 1 191 ? 16.195 -4.447 -16.536 1.00 70.06 191 ILE A CA 1
ATOM 1512 C C . ILE A 1 191 ? 17.703 -4.322 -16.714 1.00 70.06 191 ILE A C 1
ATOM 1514 O O . ILE A 1 191 ? 18.150 -3.844 -17.758 1.00 70.06 191 ILE A O 1
ATOM 1518 N N . LYS A 1 192 ? 18.508 -4.752 -15.734 1.00 60.53 192 LYS A N 1
ATOM 1519 C CA . LYS A 1 192 ? 19.977 -4.716 -15.856 1.00 60.53 192 LYS A CA 1
ATOM 1520 C C . LYS A 1 192 ? 20.491 -5.468 -17.093 1.00 60.53 192 LYS A C 1
ATOM 1522 O O . LYS A 1 192 ? 21.566 -5.136 -17.578 1.00 60.53 192 LYS A O 1
ATOM 1527 N N . ASN A 1 193 ? 19.707 -6.399 -17.639 1.00 59.16 193 ASN A N 1
ATOM 1528 C CA . ASN A 1 193 ? 20.037 -7.168 -18.838 1.00 59.16 193 ASN A CA 1
ATOM 1529 C C . ASN A 1 193 ? 19.483 -6.556 -20.147 1.00 59.16 193 ASN A C 1
ATOM 1531 O O . ASN A 1 193 ? 19.747 -7.086 -21.221 1.00 59.16 193 ASN A O 1
ATOM 1535 N N . PHE A 1 194 ? 18.716 -5.458 -20.086 1.00 54.84 194 PHE A N 1
ATOM 1536 C CA . PHE A 1 194 ? 17.854 -4.954 -21.171 1.00 54.84 194 PHE A CA 1
ATOM 1537 C C . PHE A 1 194 ? 18.150 -3.491 -21.573 1.00 54.84 194 PHE A C 1
ATOM 1539 O O . PHE A 1 194 ? 17.254 -2.752 -21.980 1.00 54.84 194 PHE A O 1
ATOM 1546 N N . TRP A 1 195 ? 19.405 -3.049 -21.449 1.00 51.47 195 TRP A N 1
ATOM 1547 C CA . TRP A 1 195 ? 19.865 -1.644 -21.532 1.00 51.47 195 TRP A CA 1
ATOM 1548 C C . TRP A 1 195 ? 19.594 -0.887 -22.861 1.00 51.47 195 TRP A C 1
ATOM 1550 O O . TRP A 1 195 ? 20.070 0.224 -23.053 1.00 51.47 195 TRP A O 1
ATOM 1560 N N . GLU A 1 196 ? 18.810 -1.430 -23.792 1.00 52.22 196 GLU A N 1
ATOM 1561 C CA . GLU A 1 196 ? 18.641 -0.891 -25.149 1.00 52.22 196 GLU A CA 1
ATOM 1562 C C . GLU A 1 196 ? 17.302 -0.159 -25.389 1.00 52.22 196 GLU A C 1
ATOM 1564 O O . GLU A 1 196 ? 17.074 0.387 -26.465 1.00 52.22 196 GLU A O 1
ATOM 1569 N N . ARG A 1 197 ? 16.391 -0.089 -24.403 1.00 50.56 197 ARG A N 1
ATOM 1570 C CA . ARG A 1 197 ? 15.018 0.447 -24.602 1.00 50.56 197 ARG A CA 1
ATOM 1571 C C . ARG A 1 197 ? 14.674 1.681 -23.753 1.00 50.56 197 ARG A C 1
ATOM 1573 O O . ARG A 1 197 ? 13.542 1.854 -23.316 1.00 50.56 197 ARG A O 1
ATOM 1580 N N . GLN A 1 198 ? 15.663 2.536 -23.507 1.00 50.22 198 GLN A N 1
ATOM 1581 C CA . GLN A 1 198 ? 15.697 3.494 -22.393 1.00 50.22 198 GLN A CA 1
ATOM 1582 C C . GLN A 1 198 ? 14.860 4.786 -22.542 1.00 50.22 198 GLN A C 1
ATOM 1584 O O . GLN A 1 198 ? 14.648 5.473 -21.546 1.00 50.22 198 GLN A O 1
ATOM 1589 N N . SER A 1 199 ? 14.331 5.147 -23.718 1.00 49.78 199 SER A N 1
ATOM 1590 C CA . SER A 1 199 ? 13.755 6.498 -23.903 1.00 49.78 199 SER A CA 1
ATOM 1591 C C . SER A 1 199 ? 12.268 6.668 -23.549 1.00 49.78 199 SER A C 1
ATOM 1593 O O . SER A 1 199 ? 11.839 7.800 -23.351 1.00 49.78 199 SER A O 1
ATOM 1595 N N . GLN A 1 200 ? 11.476 5.594 -23.409 1.00 50.66 200 GLN A N 1
ATOM 1596 C CA . GLN A 1 200 ? 10.045 5.687 -23.037 1.00 50.66 200 GLN A CA 1
ATOM 1597 C C . GLN A 1 200 ? 9.732 5.265 -21.588 1.00 50.66 200 GLN A C 1
ATOM 1599 O O . GLN A 1 200 ? 8.585 5.342 -21.153 1.00 50.66 200 GLN A O 1
ATOM 1604 N N . VAL A 1 201 ? 10.740 4.838 -20.820 1.00 59.06 201 VAL A N 1
ATOM 1605 C CA . VAL A 1 201 ? 10.543 4.170 -19.518 1.00 59.06 201 VAL A CA 1
ATOM 1606 C C . VAL A 1 201 ? 10.798 5.099 -18.318 1.00 59.06 201 VAL A C 1
ATOM 1608 O O . VAL A 1 201 ? 10.457 4.735 -17.201 1.00 59.06 201 VAL A O 1
ATOM 1611 N N . SER A 1 202 ? 11.331 6.315 -18.500 1.00 65.94 202 SER A N 1
ATOM 1612 C CA . SER A 1 202 ? 11.705 7.205 -17.379 1.00 65.94 202 SER A CA 1
ATOM 1613 C C . SER A 1 202 ? 10.529 7.561 -16.461 1.00 65.94 202 SER A C 1
ATOM 1615 O O . SER A 1 202 ? 10.643 7.477 -15.238 1.00 65.94 202 SER A O 1
ATOM 1617 N N . HIS A 1 203 ? 9.374 7.900 -17.038 1.00 72.50 203 HIS A N 1
ATOM 1618 C CA . HIS A 1 203 ? 8.179 8.235 -16.266 1.00 72.50 203 HIS A CA 1
ATOM 1619 C C . HIS A 1 203 ? 7.602 7.010 -15.554 1.00 72.50 203 HIS A C 1
ATOM 1621 O O . HIS A 1 203 ? 7.296 7.082 -14.371 1.00 72.50 203 HIS A O 1
ATOM 1627 N N . LEU A 1 204 ? 7.495 5.869 -16.238 1.00 77.31 204 LEU A N 1
ATOM 1628 C CA . LEU A 1 204 ? 6.945 4.640 -15.654 1.00 77.31 204 LEU A CA 1
ATOM 1629 C C . LEU A 1 204 ? 7.856 4.064 -14.558 1.00 77.31 204 LEU A C 1
ATOM 1631 O O . LEU A 1 204 ? 7.358 3.590 -13.541 1.00 77.31 204 LEU A O 1
ATOM 1635 N N . VAL A 1 205 ? 9.180 4.182 -14.711 1.00 79.75 205 VAL A N 1
ATOM 1636 C CA . VAL A 1 205 ? 10.154 3.838 -13.660 1.00 79.75 205 VAL A CA 1
ATOM 1637 C C . VAL A 1 205 ? 9.924 4.697 -12.419 1.00 79.75 205 VAL A C 1
ATOM 1639 O O . VAL A 1 205 ? 9.928 4.158 -11.318 1.00 79.75 205 VAL A O 1
ATOM 1642 N N . ALA A 1 206 ? 9.665 6.000 -12.571 1.00 81.81 206 ALA A N 1
ATOM 1643 C CA . ALA A 1 206 ? 9.384 6.875 -11.433 1.00 81.81 206 ALA A CA 1
ATOM 1644 C C . ALA A 1 206 ? 8.147 6.429 -10.638 1.00 81.81 206 ALA A C 1
ATOM 1646 O O . ALA A 1 206 ? 8.185 6.402 -9.410 1.00 81.81 206 ALA A O 1
ATOM 1647 N N . TRP A 1 207 ? 7.081 6.002 -11.323 1.00 87.25 207 TRP A N 1
ATOM 1648 C CA . TRP A 1 207 ? 5.893 5.438 -10.672 1.00 87.25 207 TRP A CA 1
ATOM 1649 C C . TRP A 1 207 ? 6.206 4.154 -9.898 1.00 87.25 207 TRP A C 1
ATOM 1651 O O . TRP A 1 207 ? 5.760 3.996 -8.760 1.00 87.25 207 TRP A O 1
ATOM 1661 N N . ILE A 1 208 ? 6.997 3.247 -10.478 1.00 88.44 208 ILE A N 1
ATOM 1662 C CA . ILE A 1 208 ? 7.392 1.990 -9.824 1.00 88.44 208 ILE A CA 1
ATOM 1663 C C . ILE A 1 208 ? 8.276 2.269 -8.606 1.00 88.44 208 ILE A C 1
ATOM 1665 O O . ILE A 1 208 ? 8.011 1.748 -7.525 1.00 88.44 208 ILE A O 1
ATOM 1669 N N . VAL A 1 209 ? 9.295 3.118 -8.742 1.00 84.06 209 VAL A N 1
ATOM 1670 C CA . VAL A 1 209 ? 10.195 3.472 -7.634 1.00 84.06 209 VAL A CA 1
ATOM 1671 C C . VAL A 1 209 ? 9.421 4.143 -6.506 1.00 84.06 209 VAL A C 1
ATOM 1673 O O . VAL A 1 209 ? 9.536 3.722 -5.357 1.00 84.06 209 VAL A O 1
ATOM 1676 N N . SER A 1 210 ? 8.601 5.144 -6.823 1.00 85.12 210 SER A N 1
ATOM 1677 C CA . SER A 1 210 ? 7.870 5.900 -5.808 1.00 85.12 210 SER A CA 1
ATOM 1678 C C . SER A 1 210 ? 6.867 5.032 -5.049 1.00 85.12 210 SER A C 1
ATOM 1680 O O . SER A 1 210 ? 6.837 5.026 -3.819 1.00 85.12 210 SER A O 1
ATOM 1682 N N . SER A 1 211 ? 6.101 4.207 -5.767 1.00 89.62 211 SER A N 1
ATOM 1683 C CA . SER A 1 211 ? 5.176 3.256 -5.140 1.00 89.62 211 SER A CA 1
ATOM 1684 C C . SER A 1 211 ? 5.892 2.201 -4.290 1.00 89.62 211 SER A C 1
ATOM 1686 O O . SER A 1 211 ? 5.359 1.778 -3.266 1.00 89.62 211 SER A O 1
ATOM 1688 N N . SER A 1 212 ? 7.118 1.819 -4.657 1.00 89.62 212 SER A N 1
ATOM 1689 C CA . SER A 1 212 ? 7.953 0.915 -3.855 1.00 89.62 212 SER A CA 1
ATOM 1690 C C . SER A 1 212 ? 8.427 1.574 -2.564 1.00 89.62 212 SER A C 1
ATOM 1692 O O . SER A 1 212 ? 8.351 0.961 -1.504 1.00 89.62 212 SER A O 1
ATOM 1694 N N . LEU A 1 213 ? 8.878 2.831 -2.630 1.00 84.94 213 LEU A N 1
ATOM 1695 C CA . LEU A 1 213 ? 9.252 3.608 -1.446 1.00 84.94 213 LEU A CA 1
ATOM 1696 C C . LEU A 1 213 ? 8.055 3.794 -0.512 1.00 84.94 213 LEU A C 1
ATOM 1698 O O . LEU A 1 213 ? 8.179 3.595 0.696 1.00 84.94 213 LEU A O 1
ATOM 1702 N N . PHE A 1 214 ? 6.887 4.108 -1.072 1.00 85.31 214 PHE A N 1
ATOM 1703 C CA . PHE A 1 214 ? 5.646 4.207 -0.315 1.00 85.31 214 PHE A CA 1
ATOM 1704 C C . PHE A 1 214 ? 5.301 2.888 0.390 1.00 85.31 214 PHE A C 1
ATOM 1706 O O . PHE A 1 214 ? 5.040 2.911 1.589 1.00 85.31 214 PHE A O 1
ATOM 1713 N N . ALA A 1 215 ? 5.370 1.748 -0.308 1.00 88.94 215 ALA A N 1
ATOM 1714 C CA . ALA A 1 215 ? 5.118 0.429 0.279 1.00 88.94 215 ALA A CA 1
ATOM 1715 C C . ALA A 1 215 ? 6.093 0.100 1.427 1.00 88.94 215 ALA A C 1
ATOM 1717 O O . ALA A 1 215 ? 5.673 -0.373 2.476 1.00 88.94 215 ALA A O 1
ATOM 1718 N N . ILE A 1 216 ? 7.388 0.411 1.290 1.00 87.06 216 ILE A N 1
ATOM 1719 C CA . ILE A 1 216 ? 8.370 0.205 2.374 1.00 87.06 216 ILE A CA 1
ATOM 1720 C C . ILE A 1 216 ? 8.020 1.053 3.600 1.00 87.06 216 ILE A C 1
ATOM 1722 O O . ILE A 1 216 ? 8.073 0.566 4.730 1.00 87.06 216 ILE A O 1
ATOM 1726 N N . ILE A 1 217 ? 7.669 2.324 3.386 1.00 84.44 217 ILE A N 1
ATOM 1727 C CA . ILE A 1 217 ? 7.278 3.229 4.471 1.00 84.44 217 ILE A CA 1
ATOM 1728 C C . ILE A 1 217 ? 6.022 2.702 5.167 1.00 84.44 217 ILE A C 1
ATOM 1730 O O . ILE A 1 217 ? 5.968 2.725 6.395 1.00 84.44 217 ILE A O 1
ATOM 1734 N N . GLN A 1 218 ? 5.036 2.210 4.411 1.00 85.88 218 GLN A N 1
ATOM 1735 C CA . GLN A 1 218 ? 3.823 1.609 4.965 1.00 85.88 218 GLN A CA 1
ATOM 1736 C C . GLN A 1 218 ? 4.150 0.395 5.840 1.00 85.88 218 GLN A C 1
ATOM 1738 O O . GLN A 1 218 ? 3.823 0.409 7.027 1.00 85.88 218 GLN A O 1
ATOM 1743 N N . VAL A 1 219 ? 4.905 -0.579 5.326 1.00 89.75 219 VAL A N 1
ATOM 1744 C CA . VAL A 1 219 ? 5.359 -1.747 6.101 1.00 89.75 219 VAL A CA 1
ATOM 1745 C C . VAL A 1 219 ? 6.082 -1.326 7.383 1.00 89.75 219 VAL A C 1
ATOM 1747 O O . VAL A 1 219 ? 5.829 -1.899 8.445 1.00 89.75 219 VAL A O 1
ATOM 1750 N N . PHE A 1 220 ? 6.948 -0.309 7.316 1.00 87.75 220 PHE A N 1
ATOM 1751 C CA . PHE A 1 220 ? 7.746 0.137 8.459 1.00 87.75 220 PHE A CA 1
ATOM 1752 C C . PHE A 1 220 ? 6.896 0.544 9.668 1.00 87.75 220 PHE A C 1
ATOM 1754 O O . PHE A 1 220 ? 7.263 0.219 10.796 1.00 87.75 220 PHE A O 1
ATOM 1761 N N . TRP A 1 221 ? 5.763 1.226 9.466 1.00 85.31 221 TRP A N 1
ATOM 1762 C CA . TRP A 1 221 ? 4.879 1.606 10.576 1.00 85.31 221 TRP A CA 1
ATOM 1763 C C . TRP A 1 221 ? 3.784 0.566 10.851 1.00 85.31 221 TRP A C 1
ATOM 1765 O O . TRP A 1 221 ? 3.369 0.394 12.000 1.00 85.31 221 TRP A O 1
ATOM 1775 N N . GLN A 1 222 ? 3.336 -0.166 9.830 1.00 88.56 222 GLN A N 1
ATOM 1776 C CA . GLN A 1 222 ? 2.277 -1.164 9.970 1.00 88.56 222 GLN A CA 1
ATOM 1777 C C . GLN A 1 222 ? 2.722 -2.418 10.706 1.00 88.56 222 GLN A C 1
ATOM 1779 O O . GLN A 1 222 ? 1.918 -3.012 11.416 1.00 88.56 222 GLN A O 1
ATOM 1784 N N . VAL A 1 223 ? 3.987 -2.821 10.579 1.00 90.56 223 VAL A N 1
ATOM 1785 C CA . VAL A 1 223 ? 4.520 -3.977 11.308 1.00 90.56 223 VAL A CA 1
ATOM 1786 C C . VAL A 1 223 ? 4.481 -3.742 12.827 1.00 90.56 223 VAL A C 1
ATOM 1788 O O . VAL A 1 223 ? 3.878 -4.563 13.520 1.00 90.56 223 VAL A O 1
ATOM 1791 N N . PRO A 1 224 ? 5.010 -2.626 13.375 1.00 91.19 224 PRO A N 1
ATOM 1792 C CA . PRO A 1 224 ? 4.815 -2.272 14.782 1.00 91.19 224 PRO A CA 1
ATOM 1793 C C . PRO A 1 224 ? 3.341 -2.211 15.190 1.00 91.19 224 PRO A C 1
ATOM 1795 O O . PRO A 1 224 ? 2.977 -2.708 16.252 1.00 91.19 224 PRO A O 1
ATOM 1798 N N . PHE A 1 225 ? 2.484 -1.647 14.336 1.00 87.62 225 PHE A N 1
ATOM 1799 C CA . PHE A 1 225 ? 1.046 -1.556 14.587 1.00 87.62 225 PHE A CA 1
ATOM 1800 C C . PHE A 1 225 ? 0.354 -2.934 14.621 1.00 87.62 225 PHE A C 1
ATOM 1802 O O . PHE A 1 225 ? -0.535 -3.172 15.435 1.00 87.62 225 PHE A O 1
ATOM 1809 N N . LEU A 1 226 ? 0.788 -3.883 13.793 1.00 88.56 226 LEU A N 1
ATOM 1810 C CA . LEU A 1 226 ? 0.321 -5.266 13.832 1.00 88.56 226 LEU A CA 1
ATOM 1811 C C . LEU A 1 226 ? 0.787 -5.968 15.110 1.00 88.56 226 LEU A C 1
ATOM 1813 O O . LEU A 1 226 ? -0.026 -6.598 15.782 1.00 88.56 226 LEU A O 1
ATOM 1817 N N . PHE A 1 227 ? 2.067 -5.839 15.471 1.00 88.25 227 PHE A N 1
ATOM 1818 C CA . PHE A 1 227 ? 2.594 -6.406 16.717 1.00 88.25 227 PHE A CA 1
ATOM 1819 C C . PHE A 1 227 ? 1.867 -5.862 17.942 1.00 88.25 227 PHE A C 1
ATOM 1821 O O . PHE A 1 227 ? 1.528 -6.626 18.842 1.00 88.25 227 PHE A O 1
ATOM 1828 N N . TRP A 1 228 ? 1.569 -4.565 17.936 1.00 88.56 228 TRP A N 1
ATOM 1829 C CA . TRP A 1 228 ? 0.743 -3.918 18.944 1.00 88.56 228 TRP A CA 1
ATOM 1830 C C . TRP A 1 228 ? -0.615 -4.612 19.107 1.00 88.56 228 TRP A C 1
ATOM 1832 O O . TRP A 1 228 ? -0.992 -5.014 20.205 1.00 88.56 228 TRP A O 1
ATOM 1842 N N . HIS A 1 229 ? -1.340 -4.822 18.007 1.00 84.62 229 HIS A N 1
ATOM 1843 C CA . HIS A 1 229 ? -2.634 -5.495 18.057 1.00 84.62 229 HIS A CA 1
ATOM 1844 C C . HIS A 1 229 ? -2.541 -6.971 18.461 1.00 84.62 229 HIS A C 1
ATOM 1846 O O . HIS A 1 229 ? -3.394 -7.449 19.206 1.00 84.62 229 HIS A O 1
ATOM 1852 N N . LEU A 1 230 ? -1.509 -7.693 18.018 1.00 84.50 230 LEU A N 1
ATOM 1853 C CA . LEU A 1 230 ? -1.271 -9.074 18.450 1.00 84.50 230 LEU A CA 1
ATOM 1854 C C . LEU A 1 230 ? -0.987 -9.154 19.955 1.00 84.50 230 LEU A C 1
ATOM 1856 O O . LEU A 1 230 ? -1.466 -10.076 20.615 1.00 84.50 230 LEU A O 1
ATOM 1860 N N . TYR A 1 231 ? -0.266 -8.178 20.507 1.00 81.94 231 TYR A N 1
ATOM 1861 C CA . TYR A 1 231 ? -0.043 -8.049 21.946 1.00 81.94 231 TYR A CA 1
ATOM 1862 C C . TYR A 1 231 ? -1.358 -7.811 22.702 1.00 81.94 231 TYR A C 1
ATOM 1864 O O . TYR A 1 231 ? -1.657 -8.551 23.639 1.00 81.94 231 TYR A O 1
ATOM 1872 N N . CYS A 1 232 ? -2.187 -6.866 22.241 1.00 80.25 232 CYS A N 1
ATOM 1873 C CA . CYS A 1 232 ? -3.523 -6.621 22.794 1.00 80.25 232 CYS A CA 1
ATOM 1874 C C . CYS A 1 232 ? -4.388 -7.893 22.807 1.00 80.25 232 CYS A C 1
ATOM 1876 O O . CYS A 1 232 ? -4.970 -8.230 23.833 1.00 80.25 232 CYS A O 1
ATOM 1878 N N . ILE A 1 233 ? -4.415 -8.649 21.704 1.00 79.38 233 ILE A N 1
ATOM 1879 C CA . ILE A 1 233 ? -5.165 -9.914 21.609 1.00 79.38 233 ILE A CA 1
ATOM 1880 C C . ILE A 1 233 ? -4.614 -10.965 22.577 1.00 79.38 233 ILE A C 1
ATOM 1882 O O . ILE A 1 233 ? -5.388 -11.668 23.217 1.00 79.38 233 ILE A O 1
ATOM 1886 N N . SER A 1 234 ? -3.289 -11.060 22.708 1.00 80.44 234 SER A N 1
ATOM 1887 C CA . SER A 1 234 ? -2.634 -12.049 23.577 1.00 80.44 234 SER A CA 1
ATOM 1888 C C . SER A 1 234 ? -2.957 -11.838 25.055 1.00 80.44 234 SER A C 1
ATOM 1890 O O . SER A 1 234 ? -3.036 -12.804 25.809 1.00 80.44 234 SER A O 1
ATOM 1892 N N . LEU A 1 235 ? -3.157 -10.584 25.460 1.00 76.06 235 LEU A N 1
ATOM 1893 C CA . LEU A 1 235 ? -3.560 -10.223 26.818 1.00 76.06 235 LEU A CA 1
ATOM 1894 C C . LEU A 1 235 ? -5.076 -10.063 26.978 1.00 76.06 235 LEU A C 1
ATOM 1896 O O . LEU A 1 235 ? -5.536 -9.771 28.076 1.00 76.06 235 LEU A O 1
ATOM 1900 N N . ASN A 1 236 ? -5.844 -10.260 25.901 1.00 76.12 236 ASN A N 1
ATOM 1901 C CA . ASN A 1 236 ? -7.278 -9.990 25.850 1.00 76.12 236 ASN A CA 1
ATOM 1902 C C . ASN A 1 236 ? -7.634 -8.562 26.323 1.00 76.12 236 ASN A C 1
ATOM 1904 O O . ASN A 1 236 ? -8.620 -8.367 27.026 1.00 76.12 236 ASN A O 1
ATOM 1908 N N . ILE A 1 237 ? -6.812 -7.578 25.941 1.00 75.88 237 ILE A N 1
ATOM 1909 C CA . ILE A 1 237 ? -6.979 -6.154 26.262 1.00 75.88 237 ILE A CA 1
ATOM 1910 C C . ILE A 1 237 ? -7.470 -5.426 25.011 1.00 75.88 237 ILE A C 1
ATOM 1912 O O . ILE A 1 237 ? -6.879 -5.530 23.933 1.00 75.88 237 ILE A O 1
ATOM 1916 N N . THR A 1 238 ? -8.533 -4.646 25.142 1.00 76.38 238 THR A N 1
ATOM 1917 C CA . THR A 1 238 ? -9.038 -3.779 24.076 1.00 76.38 238 THR A CA 1
ATOM 1918 C C . THR A 1 238 ? -8.226 -2.485 23.967 1.00 76.38 238 THR A C 1
ATOM 1920 O O . THR A 1 238 ? -7.568 -2.036 24.903 1.00 76.38 238 THR A O 1
ATOM 1923 N N . THR A 1 239 ? -8.266 -1.829 22.802 1.00 76.12 239 THR A N 1
ATOM 1924 C CA . THR A 1 239 ? -7.560 -0.548 22.613 1.00 76.12 239 THR A CA 1
ATOM 1925 C C . THR A 1 239 ? -8.053 0.538 23.577 1.00 76.12 239 THR A C 1
ATOM 1927 O O . THR A 1 239 ? -7.252 1.366 24.000 1.00 76.12 239 THR A O 1
ATOM 1930 N N . ASP A 1 240 ? -9.339 0.532 23.944 1.00 74.06 240 ASP A N 1
ATOM 1931 C CA . ASP A 1 240 ? -9.884 1.488 24.916 1.00 74.06 240 ASP A CA 1
ATOM 1932 C C . ASP A 1 240 ? -9.352 1.230 26.329 1.00 74.06 240 ASP A C 1
ATOM 1934 O O . ASP A 1 240 ? -8.909 2.168 26.988 1.00 74.06 240 ASP A O 1
ATOM 1938 N N . GLU A 1 241 ? -9.317 -0.034 26.755 1.00 74.81 241 GLU A N 1
ATOM 1939 C CA . GLU A 1 241 ? -8.745 -0.440 28.044 1.00 74.81 241 GLU A CA 1
ATOM 1940 C C . GLU A 1 241 ? -7.269 -0.072 28.145 1.00 74.81 241 GLU A C 1
ATOM 1942 O O . GLU A 1 241 ? -6.836 0.448 29.169 1.00 74.81 241 GLU A O 1
ATOM 1947 N N . TRP A 1 242 ? -6.505 -0.251 27.064 1.00 78.06 242 TRP A N 1
ATOM 1948 C CA . TRP A 1 242 ? -5.102 0.148 27.053 1.00 78.06 242 TRP A CA 1
ATOM 1949 C C . TRP A 1 242 ? -4.913 1.669 27.150 1.00 78.06 242 TRP A C 1
ATOM 1951 O O . TRP A 1 242 ? -4.050 2.139 27.887 1.00 78.06 242 TRP A O 1
ATOM 1961 N N . VAL A 1 243 ? -5.712 2.464 26.429 1.00 78.75 243 VAL A N 1
ATOM 1962 C CA . VAL A 1 243 ? -5.619 3.936 26.487 1.00 78.75 243 VAL A CA 1
ATOM 1963 C C . VAL A 1 243 ? -6.095 4.470 27.841 1.00 78.75 243 VAL A C 1
ATOM 1965 O O . VAL A 1 243 ? -5.523 5.426 28.360 1.00 78.75 243 VAL A O 1
ATOM 1968 N N . ASN A 1 244 ? -7.121 3.852 28.426 1.00 79.88 244 ASN A N 1
ATOM 1969 C CA . ASN A 1 244 ? -7.706 4.224 29.712 1.00 79.88 244 ASN A CA 1
ATOM 1970 C C . ASN A 1 244 ? -7.189 3.360 30.876 1.00 79.88 244 ASN A C 1
ATOM 1972 O O . ASN A 1 244 ? -7.901 3.223 31.870 1.00 79.88 244 ASN A O 1
ATOM 1976 N N . TRP A 1 245 ? -5.982 2.793 30.777 1.00 76.50 245 TRP A N 1
ATOM 1977 C CA . TRP A 1 245 ? -5.456 1.801 31.729 1.00 76.50 245 TRP A CA 1
ATOM 1978 C C . TRP A 1 245 ? -5.499 2.264 33.196 1.00 76.50 245 TRP A C 1
ATOM 1980 O O . TRP A 1 245 ? -5.697 1.454 34.094 1.00 76.50 245 TRP A O 1
ATOM 1990 N N . GLU A 1 246 ? -5.407 3.574 33.450 1.00 77.56 246 GLU A N 1
ATOM 1991 C CA . GLU A 1 246 ? -5.520 4.169 34.790 1.00 77.56 246 GLU A CA 1
ATOM 1992 C C . GLU A 1 246 ? -6.876 3.914 35.473 1.00 77.56 246 GLU A C 1
ATOM 1994 O O . GLU A 1 246 ? -6.966 3.968 36.697 1.00 77.56 246 GLU A O 1
ATOM 1999 N N . LYS A 1 247 ? -7.940 3.632 34.712 1.00 78.75 247 LYS A N 1
ATOM 2000 C CA . LYS A 1 247 ? -9.285 3.359 35.249 1.00 78.75 247 LYS A CA 1
ATOM 2001 C C . LYS A 1 247 ? -9.484 1.906 35.682 1.00 78.75 247 LYS A C 1
ATOM 2003 O O . LYS A 1 247 ? -10.507 1.608 36.293 1.00 78.75 247 LYS A O 1
ATOM 2008 N N . TYR A 1 248 ? -8.539 1.030 35.360 1.00 68.12 248 TYR A N 1
ATOM 2009 C CA . TYR A 1 248 ? -8.671 -0.414 35.503 1.00 68.12 248 TYR A CA 1
ATOM 2010 C C . TYR A 1 248 ? -7.686 -0.915 36.572 1.00 68.12 248 TYR A C 1
ATOM 2012 O O . TYR A 1 248 ? -6.477 -0.960 36.319 1.00 68.12 248 TYR A O 1
ATOM 2020 N N . PRO A 1 249 ? -8.164 -1.239 37.790 1.00 66.88 249 PRO A N 1
ATOM 2021 C CA . PRO A 1 249 ? -7.304 -1.664 38.897 1.00 66.88 249 PRO A CA 1
ATOM 2022 C C . PRO A 1 249 ? -6.505 -2.937 38.580 1.00 66.88 249 PRO A C 1
ATOM 2024 O O . PRO A 1 249 ? -5.407 -3.109 39.094 1.00 66.88 249 PRO A O 1
ATOM 2027 N N . GLU A 1 250 ? -6.989 -3.788 37.675 1.00 69.19 250 GLU A N 1
ATOM 2028 C CA . GLU A 1 250 ? -6.309 -4.991 37.182 1.00 69.19 250 GLU A CA 1
ATOM 2029 C C . GLU A 1 250 ? -4.984 -4.725 36.444 1.00 69.19 250 GLU A C 1
ATOM 2031 O O . GLU A 1 250 ? -4.149 -5.625 36.351 1.00 69.19 250 GLU A O 1
ATOM 2036 N N . PHE A 1 251 ? -4.757 -3.504 35.946 1.00 67.56 251 PHE A N 1
ATOM 2037 C CA . PHE A 1 251 ? -3.481 -3.095 35.342 1.00 67.56 251 PHE A CA 1
ATOM 2038 C C . PHE A 1 251 ? -2.574 -2.337 36.316 1.00 67.56 251 PHE A C 1
ATOM 2040 O O . PHE A 1 251 ? -1.456 -1.955 35.957 1.00 67.56 251 PHE A O 1
ATOM 2047 N N . GLN A 1 252 ? -3.027 -2.112 37.550 1.00 71.50 252 GLN A N 1
ATOM 2048 C CA . GLN A 1 252 ? -2.258 -1.425 38.576 1.00 71.50 252 GLN A CA 1
ATOM 2049 C C . GLN A 1 252 ? -1.541 -2.454 39.449 1.00 71.50 252 GLN A C 1
ATOM 2051 O O . GLN A 1 252 ? -2.153 -3.310 40.080 1.00 71.50 252 GLN A O 1
ATOM 2056 N N . VAL A 1 253 ? -0.211 -2.370 39.502 1.00 65.94 253 VAL A N 1
ATOM 2057 C CA . VAL A 1 253 ? 0.572 -3.166 40.451 1.00 65.94 253 VAL A CA 1
ATOM 2058 C C . VAL A 1 253 ? 0.341 -2.575 41.839 1.00 65.94 253 VAL A C 1
ATOM 2060 O O . VAL A 1 253 ? 0.850 -1.491 42.139 1.00 65.94 253 VAL A O 1
ATOM 2063 N N . GLU A 1 254 ? -0.423 -3.273 42.682 1.00 61.72 254 GLU A N 1
ATOM 2064 C CA . GLU A 1 254 ? -0.521 -2.944 44.103 1.00 61.72 254 GLU A CA 1
ATOM 2065 C C . GLU A 1 254 ? 0.883 -3.003 44.700 1.00 61.72 254 GLU A C 1
ATOM 2067 O O . GLU A 1 254 ? 1.488 -4.063 44.866 1.00 61.72 254 GLU A O 1
ATOM 2072 N N . ARG A 1 255 ? 1.441 -1.827 44.993 1.00 53.38 255 ARG A N 1
ATOM 2073 C CA . ARG A 1 255 ? 2.661 -1.729 45.781 1.00 53.38 255 ARG A CA 1
ATOM 2074 C C . ARG A 1 255 ? 2.263 -2.116 47.201 1.00 53.38 255 ARG A C 1
ATOM 2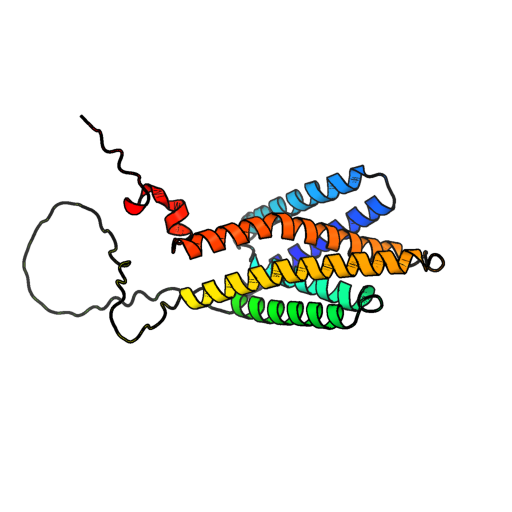076 O O . ARG A 1 255 ? 1.811 -1.266 47.966 1.00 53.38 255 ARG A O 1
ATOM 2083 N N . SER A 1 256 ? 2.377 -3.400 47.532 1.00 52.34 256 SER A N 1
ATOM 2084 C CA . SER A 1 256 ? 2.307 -3.859 48.912 1.00 52.34 256 SER A CA 1
ATOM 2085 C C . SER A 1 256 ? 3.405 -3.123 49.672 1.00 52.34 256 SER A C 1
ATOM 2087 O O . SER A 1 256 ? 4.592 -3.397 49.494 1.00 52.34 256 SER A O 1
ATOM 2089 N N . LEU A 1 257 ? 3.005 -2.115 50.444 1.00 59.16 257 LEU A N 1
ATOM 2090 C CA . LEU A 1 257 ? 3.843 -1.521 51.469 1.00 59.16 257 LEU A CA 1
ATOM 2091 C C . LEU A 1 257 ? 4.111 -2.639 52.478 1.00 59.16 257 LEU A C 1
ATOM 2093 O O . LEU A 1 257 ? 3.287 -2.890 53.355 1.00 59.16 257 LEU A O 1
ATOM 2097 N N . GLU A 1 258 ? 5.210 -3.370 52.288 1.00 53.38 258 GLU A N 1
ATOM 2098 C CA . GLU A 1 258 ? 5.752 -4.195 53.360 1.00 53.38 258 GLU A CA 1
ATOM 2099 C C . GLU A 1 258 ? 6.135 -3.255 54.520 1.00 53.38 258 GLU A C 1
ATOM 2101 O O . GLU A 1 258 ? 6.776 -2.227 54.268 1.00 53.38 258 GLU A O 1
ATOM 2106 N N . PRO A 1 259 ? 5.666 -3.543 55.748 1.00 60.81 259 PRO A N 1
ATOM 2107 C CA . PRO A 1 259 ? 5.928 -2.731 56.933 1.00 60.81 259 PRO A CA 1
ATOM 2108 C C . PRO A 1 259 ? 7.378 -2.813 57.424 1.00 60.81 259 PRO A C 1
ATOM 2110 O O . PRO A 1 259 ? 8.021 -3.872 57.243 1.00 60.81 259 PRO A O 1
#

Sequence (259 aa):
MSKKWMSICLTALSALAMHFTFAAIAHLWISNSIFPALLEIVGGFFVWLIQGQWCKRRTGISTSAPTFVFVSIWILWALYILLLRRDVCPTMDVAFNTQCFVLSIGLWRMLWSDPGYVRNENISSESTGQTILRVTGSDKSKFEGHFIGTGTNIQPIDGQQNHCLFILLLVAFVSAEMCYFLCVISWISSIKNFWERQSQVSHLVAWIVSSSLFAIIQVFWQVPFLFWHLYCISLNITTDEWVNWEKYPEFQVERSLEP